Protein AF-T1PG67-F1 (afdb_monomer_lite)

Radius of gyration: 19.87 Å; chains: 1; bounding box: 46×38×51 Å

Secondary structure (DSSP, 8-state):
--HHHHHHHHHHHTTSGGGGGGHHHHHHHHHHHHHHHH-S-HHHHHHHHHHGGGGS-HHHHHHHHHHHHHHHHHHHHHHHHHHHHHHHTS--TTHHHHHHHHHHHHHHTT---HHHHHHHHHTGGGGS-HHHHHHIIIIIHHHHHHHHHHHHHHHHHHHHT---SSHHHHHHHHHHHHHHTSTTS-HHHHHHHHHHHHS-S-HHHHHHHHHHHHHH-

pLDDT: mean 85.06, std 7.8, range [52.72, 97.38]

Organism: Musca domestica (NCBI:txid7370)

Structure (mmCIF, N/CA/C/O backbone):
data_AF-T1PG67-F1
#
_entry.id   AF-T1PG67-F1
#
loop_
_atom_site.group_PDB
_atom_site.id
_atom_site.type_symbol
_atom_site.label_atom_id
_atom_site.label_alt_id
_atom_site.label_comp_id
_atom_site.label_asym_id
_atom_site.label_entity_id
_atom_site.label_seq_id
_atom_site.pdbx_PDB_ins_code
_atom_site.Cartn_x
_atom_site.Cartn_y
_atom_site.Cartn_z
_atom_site.occupancy
_atom_site.B_iso_or_equiv
_atom_site.auth_seq_id
_atom_site.auth_comp_id
_atom_site.auth_asym_id
_atom_site.auth_atom_id
_atom_site.pdbx_PDB_model_num
ATOM 1 N N . MET A 1 1 ? -4.629 5.597 5.089 1.00 52.72 1 MET A N 1
ATOM 2 C CA . MET A 1 1 ? -5.462 4.388 5.275 1.00 52.72 1 MET A CA 1
ATOM 3 C C . MET A 1 1 ? -6.945 4.749 5.461 1.00 52.72 1 MET A C 1
ATOM 5 O O . MET A 1 1 ? -7.248 5.623 6.266 1.00 52.72 1 MET A O 1
ATOM 9 N N . ASN A 1 2 ? -7.872 4.123 4.719 1.00 67.00 2 ASN A N 1
ATOM 10 C CA . ASN A 1 2 ? -9.328 4.339 4.861 1.00 67.00 2 ASN A CA 1
ATOM 11 C C . ASN A 1 2 ? -9.921 3.512 5.995 1.00 67.00 2 ASN A C 1
ATOM 13 O O . ASN A 1 2 ? -9.526 2.373 6.190 1.00 67.00 2 ASN A O 1
ATOM 17 N N . ILE A 1 3 ? -10.946 4.050 6.658 1.00 72.94 3 ILE A N 1
ATOM 18 C CA . ILE A 1 3 ? -11.716 3.390 7.723 1.00 72.94 3 ILE A CA 1
ATOM 19 C C . ILE A 1 3 ? -12.174 1.969 7.333 1.00 72.94 3 ILE A C 1
ATOM 21 O O . ILE A 1 3 ? -12.086 1.055 8.146 1.00 72.94 3 ILE A O 1
ATOM 25 N N . ARG A 1 4 ? -12.646 1.755 6.100 1.00 73.31 4 ARG A N 1
ATOM 26 C CA . ARG A 1 4 ? -13.059 0.438 5.583 1.00 73.31 4 ARG A CA 1
ATOM 27 C C . ARG A 1 4 ? -11.886 -0.519 5.416 1.00 73.31 4 ARG A C 1
ATOM 29 O O . ARG A 1 4 ? -12.030 -1.694 5.736 1.00 73.31 4 ARG A O 1
ATOM 36 N N . GLU A 1 5 ? -10.746 -0.017 4.955 1.00 73.31 5 GLU A N 1
ATOM 37 C CA . GLU A 1 5 ? -9.538 -0.829 4.835 1.00 73.31 5 GLU A CA 1
ATOM 38 C C . GLU A 1 5 ? -8.993 -1.193 6.217 1.00 73.31 5 GLU A C 1
ATOM 40 O O . GLU A 1 5 ? -8.717 -2.360 6.474 1.00 73.31 5 GLU A O 1
ATOM 45 N N . SER A 1 6 ? -8.987 -0.248 7.163 1.00 79.44 6 SER A N 1
ATOM 46 C CA . SER A 1 6 ? -8.666 -0.524 8.565 1.00 79.44 6 SER A CA 1
ATOM 47 C C . SER A 1 6 ? -9.543 -1.639 9.137 1.00 79.44 6 SER A C 1
ATOM 49 O O . SER A 1 6 ? -9.028 -2.567 9.750 1.00 79.44 6 SER A O 1
ATOM 51 N N . LEU A 1 7 ? -10.860 -1.597 8.897 1.00 85.75 7 LEU A N 1
ATOM 52 C CA . LEU A 1 7 ? -11.788 -2.645 9.343 1.00 85.75 7 LEU A CA 1
ATOM 53 C C . LEU A 1 7 ? -11.455 -4.011 8.729 1.00 85.75 7 LEU A C 1
ATOM 55 O O . LEU A 1 7 ? -11.383 -5.004 9.452 1.00 85.75 7 LEU A O 1
ATOM 59 N N . ARG A 1 8 ? -11.191 -4.057 7.418 1.00 87.62 8 ARG A N 1
ATOM 60 C CA . ARG A 1 8 ? -10.779 -5.287 6.726 1.00 87.62 8 ARG A CA 1
ATOM 61 C C . ARG A 1 8 ? -9.479 -5.845 7.309 1.00 87.62 8 ARG A C 1
ATOM 63 O O . ARG A 1 8 ? -9.366 -7.053 7.518 1.00 87.62 8 ARG A O 1
ATOM 70 N N . LEU A 1 9 ? -8.508 -4.979 7.587 1.00 87.12 9 LEU A N 1
ATOM 71 C CA . LEU A 1 9 ? -7.230 -5.354 8.183 1.00 87.12 9 LEU A CA 1
ATOM 72 C C . LEU A 1 9 ? -7.402 -5.875 9.610 1.00 87.12 9 LEU A C 1
ATOM 74 O O . LEU A 1 9 ? -6.808 -6.895 9.950 1.00 87.12 9 LEU A O 1
ATOM 78 N N . TYR A 1 10 ? -8.261 -5.267 10.428 1.00 92.25 10 TYR A N 1
ATOM 79 C CA . TYR A 1 10 ? -8.541 -5.757 11.781 1.00 92.25 10 TYR A CA 1
ATOM 80 C C . TYR A 1 10 ? -9.120 -7.178 11.774 1.00 92.25 10 TYR A C 1
ATOM 82 O O . TYR A 1 10 ? -8.697 -8.006 12.583 1.00 92.25 10 TYR A O 1
ATOM 90 N N . ASP A 1 11 ? -9.992 -7.504 10.816 1.00 88.19 11 ASP A N 1
ATOM 91 C CA . ASP A 1 11 ? -10.503 -8.869 10.628 1.00 88.19 11 ASP A CA 1
ATOM 92 C C . ASP A 1 11 ? -9.410 -9.868 10.218 1.00 88.19 11 ASP A C 1
ATOM 94 O O . ASP A 1 11 ? -9.472 -11.052 10.569 1.00 88.19 11 ASP A O 1
ATOM 98 N N . VAL A 1 12 ? -8.407 -9.423 9.456 1.00 89.44 12 VAL A N 1
ATOM 99 C CA . VAL A 1 12 ? -7.224 -10.235 9.136 1.00 89.44 12 VAL A CA 1
ATOM 100 C C . VAL A 1 12 ? -6.374 -10.430 10.388 1.00 89.44 12 VAL A C 1
ATOM 102 O O . VAL A 1 12 ? -6.024 -11.563 10.719 1.00 89.44 12 VAL A O 1
ATOM 105 N N . PHE A 1 13 ? -6.096 -9.357 11.128 1.00 93.31 13 PHE A N 1
ATOM 106 C CA . PHE A 1 13 ? -5.263 -9.402 12.326 1.00 93.31 13 PHE A CA 1
ATOM 107 C C . PHE A 1 13 ? -5.870 -10.278 13.415 1.00 93.31 13 PHE A C 1
ATOM 109 O O . PHE A 1 13 ? -5.136 -11.016 14.064 1.00 93.31 13 PHE A O 1
ATOM 116 N N . ALA A 1 14 ? -7.196 -10.283 13.559 1.00 91.88 14 ALA A N 1
ATOM 117 C CA . ALA A 1 14 ? -7.911 -11.146 14.497 1.00 91.88 14 ALA A CA 1
ATOM 118 C C . ALA A 1 14 ? -7.688 -12.652 14.250 1.00 91.88 14 ALA A C 1
ATOM 120 O O . ALA A 1 14 ? -7.912 -13.461 15.148 1.00 91.88 14 ALA A O 1
ATOM 121 N N . LYS A 1 15 ? -7.239 -13.045 13.050 1.00 90.62 15 LYS A N 1
ATOM 122 C CA . LYS A 1 15 ? -6.929 -14.441 12.696 1.00 90.62 15 LYS A CA 1
ATOM 123 C C . LYS A 1 15 ? -5.478 -14.822 12.990 1.00 90.62 15 LYS A C 1
ATOM 125 O O . LYS A 1 15 ? -5.125 -15.994 12.864 1.00 90.62 15 LYS A O 1
ATOM 130 N N . HIS A 1 16 ? -4.626 -13.862 13.347 1.00 89.06 16 HIS A N 1
ATOM 131 C CA . HIS A 1 16 ? -3.237 -14.139 13.686 1.00 89.06 16 HIS A CA 1
ATOM 132 C C . HIS A 1 16 ? -3.128 -14.788 15.070 1.00 89.06 16 HIS A C 1
ATOM 134 O O . HIS A 1 16 ? -3.855 -14.443 16.000 1.00 89.06 16 HIS A O 1
ATOM 140 N N . ALA A 1 17 ? -2.188 -15.723 15.224 1.00 87.62 17 ALA A N 1
ATOM 141 C CA . ALA A 1 17 ? -2.013 -16.470 16.472 1.00 87.62 17 ALA A CA 1
ATOM 142 C C . ALA A 1 17 ? -1.681 -15.568 17.677 1.00 87.62 17 ALA A C 1
ATOM 144 O O . ALA A 1 17 ? -2.056 -15.878 18.805 1.00 87.62 17 ALA A O 1
ATOM 145 N N . ASP A 1 18 ? -1.008 -14.441 17.440 1.00 90.25 18 ASP A N 1
ATOM 146 C CA . ASP A 1 18 ? -0.619 -13.468 18.461 1.00 90.25 18 ASP A CA 1
ATOM 147 C C . ASP A 1 18 ? -1.723 -12.456 18.811 1.00 90.25 18 ASP A C 1
ATOM 149 O O . ASP A 1 18 ? -1.516 -11.617 19.680 1.00 90.25 18 ASP A O 1
ATOM 153 N N . ALA A 1 19 ? -2.901 -12.537 18.182 1.00 92.62 19 ALA A N 1
ATOM 154 C CA . ALA A 1 19 ? -4.032 -11.655 18.474 1.00 92.62 19 ALA A CA 1
ATOM 155 C C . ALA A 1 19 ? -4.846 -12.083 19.705 1.00 92.62 19 ALA A C 1
ATOM 157 O O . ALA A 1 19 ? -5.633 -11.293 20.223 1.00 92.62 19 ALA A O 1
ATOM 158 N N . ALA A 1 20 ? -4.670 -13.318 20.191 1.00 94.25 20 ALA A N 1
ATOM 159 C CA . ALA A 1 20 ? -5.458 -13.863 21.297 1.00 94.25 20 ALA A CA 1
ATOM 160 C C . ALA A 1 20 ? -5.452 -12.991 22.577 1.00 94.25 20 ALA A C 1
ATOM 162 O O . ALA A 1 20 ? -6.529 -12.806 23.145 1.00 94.25 20 ALA A O 1
ATOM 163 N N . PRO A 1 21 ? -4.320 -12.400 23.019 1.00 94.81 21 PRO A N 1
ATOM 164 C CA . PRO A 1 21 ? -4.298 -11.500 24.179 1.00 94.81 21 PRO A CA 1
ATOM 165 C C . PRO A 1 21 ? -5.062 -10.187 23.966 1.00 94.81 21 PRO A C 1
ATOM 167 O O . PRO A 1 21 ? -5.432 -9.529 24.932 1.00 94.81 21 PRO A O 1
ATOM 170 N N . TYR A 1 22 ? -5.302 -9.811 22.710 1.00 96.50 22 TYR A N 1
ATOM 171 C CA . TYR A 1 22 ? -5.842 -8.514 22.307 1.00 96.50 22 TYR A CA 1
ATOM 172 C C . TYR A 1 22 ? -7.250 -8.609 21.704 1.00 96.50 22 TYR A C 1
ATOM 174 O O . TYR A 1 22 ? -7.745 -7.636 21.141 1.00 96.50 22 TYR A O 1
ATOM 182 N N . ALA A 1 23 ? -7.908 -9.769 21.793 1.00 94.06 23 ALA A N 1
ATOM 183 C CA . ALA A 1 23 ? -9.172 -10.033 21.106 1.00 94.06 23 ALA A CA 1
ATOM 184 C C . ALA A 1 23 ? -10.299 -9.055 21.498 1.00 94.06 23 ALA A C 1
ATOM 186 O O . ALA A 1 23 ? -11.033 -8.578 20.629 1.00 94.06 23 ALA A O 1
ATOM 187 N N . ASP A 1 24 ? -10.417 -8.723 22.786 1.00 95.44 24 ASP A N 1
ATOM 188 C CA . ASP A 1 24 ? -11.435 -7.784 23.274 1.00 95.44 24 ASP A CA 1
ATOM 189 C C . ASP A 1 24 ? -11.144 -6.341 22.836 1.00 95.44 24 ASP A C 1
ATOM 191 O O . ASP A 1 24 ? -12.055 -5.629 22.400 1.00 95.44 24 ASP A O 1
ATOM 195 N N . ASP A 1 25 ? -9.875 -5.928 22.877 1.00 97.38 25 ASP A N 1
ATOM 196 C CA . ASP A 1 25 ? -9.446 -4.609 22.406 1.00 97.38 25 ASP A CA 1
ATOM 197 C C . ASP A 1 25 ? -9.625 -4.475 20.884 1.00 97.38 25 ASP A C 1
ATOM 199 O O . ASP A 1 25 ? -10.155 -3.467 20.420 1.00 97.38 25 ASP A O 1
ATOM 203 N N . LEU A 1 26 ? -9.309 -5.513 20.099 1.00 96.12 26 LEU A N 1
ATOM 204 C CA . LEU A 1 26 ? -9.596 -5.575 18.659 1.00 96.12 26 LEU A CA 1
ATOM 205 C C . LEU A 1 26 ? -11.091 -5.436 18.375 1.00 96.12 26 LEU A C 1
ATOM 207 O O . LEU A 1 26 ? -11.493 -4.647 17.521 1.00 96.12 26 LEU A O 1
ATOM 211 N N . LYS A 1 27 ? -11.936 -6.164 19.109 1.00 95.50 27 LYS A N 1
ATOM 212 C CA . LYS A 1 27 ? -13.391 -6.074 18.950 1.00 95.50 27 LYS A CA 1
ATOM 213 C C . LYS A 1 27 ? -13.898 -4.665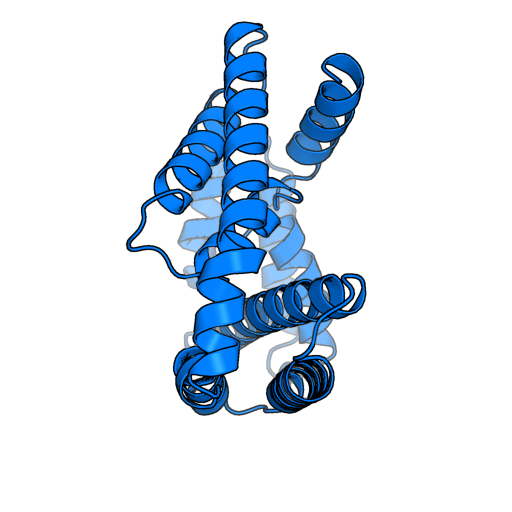 19.252 1.00 95.50 27 LYS A C 1
ATOM 215 O O . LYS A 1 27 ? -14.735 -4.141 18.517 1.00 95.50 27 LYS A O 1
ATOM 220 N N . LYS A 1 28 ? -13.382 -4.033 20.308 1.00 96.44 28 LYS A N 1
ATOM 221 C CA . LYS A 1 28 ? -13.709 -2.646 20.658 1.00 96.44 28 LYS A CA 1
ATOM 222 C C . LYS A 1 28 ? -13.205 -1.662 19.594 1.00 96.44 28 LYS A C 1
ATOM 224 O O . LYS A 1 28 ? -13.932 -0.737 19.240 1.00 96.44 28 LYS A O 1
ATOM 229 N N . LEU A 1 29 ? -12.009 -1.874 19.044 1.00 96.00 29 LEU A N 1
ATOM 230 C CA . LEU A 1 29 ? -11.448 -1.076 17.951 1.00 96.00 29 LEU A CA 1
ATOM 231 C C . LEU A 1 29 ? -12.321 -1.144 16.697 1.00 96.00 29 LEU A C 1
ATOM 233 O O . LEU A 1 29 ? -12.653 -0.099 16.136 1.00 96.00 29 LEU A O 1
ATOM 237 N N . VAL A 1 30 ? -12.763 -2.344 16.314 1.00 94.19 30 VAL A N 1
ATOM 238 C CA . VAL A 1 30 ? -13.705 -2.555 15.207 1.00 94.19 30 VAL A CA 1
ATOM 239 C C . VAL A 1 30 ? -15.007 -1.799 15.466 1.00 94.19 30 VAL A C 1
ATOM 241 O O . VAL A 1 30 ? -15.432 -1.021 14.620 1.00 94.19 30 VAL A O 1
ATOM 244 N N . GLN A 1 31 ? -15.601 -1.926 16.657 1.00 94.81 31 GLN A N 1
ATOM 245 C CA . GLN A 1 31 ? -16.856 -1.242 16.996 1.00 94.81 31 GLN A CA 1
ATOM 246 C C . GLN A 1 31 ? -16.756 0.287 16.920 1.00 94.81 31 GLN A C 1
ATOM 248 O O . GLN A 1 3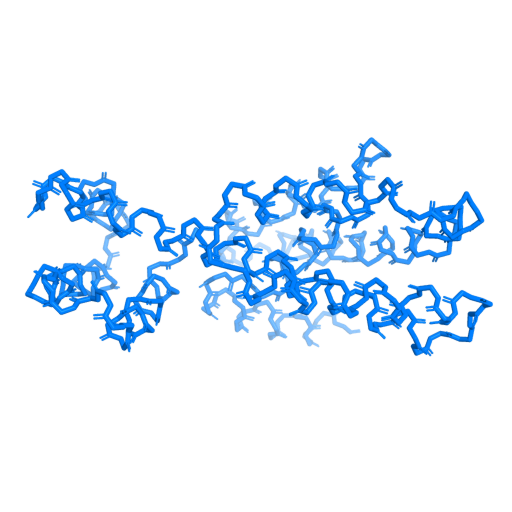1 ? -17.656 0.934 16.381 1.00 94.81 31 GLN A O 1
ATOM 253 N N . ILE A 1 32 ? -15.674 0.876 17.443 1.00 94.00 32 ILE A N 1
ATOM 254 C CA . ILE A 1 32 ? -15.455 2.330 17.377 1.00 94.00 32 ILE A CA 1
ATOM 255 C C . ILE A 1 32 ? -15.266 2.766 15.919 1.00 94.00 32 ILE A C 1
ATOM 257 O O . ILE A 1 32 ? -15.874 3.741 15.481 1.00 94.00 32 ILE A O 1
ATOM 261 N N . THR A 1 33 ? -14.471 2.016 15.154 1.00 89.56 33 THR A N 1
ATOM 262 C CA . THR A 1 33 ? -14.184 2.300 13.741 1.00 89.56 33 THR A CA 1
ATOM 263 C C . THR A 1 33 ? -15.439 2.177 12.864 1.00 89.56 33 THR A C 1
ATOM 265 O O . THR A 1 33 ? -15.701 3.039 12.025 1.00 89.56 33 THR A O 1
ATOM 268 N N . GLU A 1 34 ? -16.283 1.167 13.091 1.00 90.19 34 GLU A N 1
ATOM 269 C CA . GLU A 1 34 ? -17.594 1.036 12.441 1.00 90.19 34 GLU A CA 1
ATOM 270 C C . GLU A 1 34 ? -18.555 2.162 12.834 1.00 90.19 34 GLU A C 1
ATOM 272 O O . GLU A 1 34 ? -19.326 2.641 12.001 1.00 90.19 34 GLU A O 1
ATOM 277 N N . GLY A 1 35 ? -18.534 2.574 14.105 1.00 89.38 35 GLY A N 1
ATOM 278 C CA . GLY A 1 35 ? -19.299 3.719 14.590 1.00 89.38 35 GLY A CA 1
ATOM 279 C C . GLY A 1 35 ? -18.911 4.997 13.851 1.00 89.38 35 GLY A C 1
ATOM 280 O O . GLY A 1 35 ? -19.786 5.697 13.342 1.00 89.38 35 GLY A O 1
ATOM 281 N N . ALA A 1 36 ? -17.605 5.242 13.697 1.00 87.25 36 ALA A N 1
ATOM 282 C CA . ALA A 1 36 ? -17.088 6.350 12.902 1.00 87.25 36 ALA A CA 1
ATOM 283 C C . ALA A 1 36 ? -17.568 6.259 11.447 1.00 87.25 36 ALA A C 1
ATOM 285 O O . ALA A 1 36 ? -18.078 7.238 10.912 1.00 87.25 36 ALA A O 1
ATOM 286 N N . LEU A 1 37 ? -17.494 5.080 10.815 1.00 83.88 37 LEU A N 1
ATOM 287 C CA . LEU A 1 37 ? -17.936 4.886 9.427 1.00 83.88 37 LEU A CA 1
ATOM 288 C C . LEU A 1 37 ? -19.402 5.302 9.201 1.00 83.88 37 LEU A C 1
ATOM 290 O O . LEU A 1 37 ? -19.723 5.849 8.142 1.00 83.88 37 LEU A O 1
ATOM 294 N N . LYS A 1 38 ? -20.263 5.056 10.196 1.00 85.19 38 LYS A N 1
ATOM 295 C CA . LYS A 1 38 ? -21.705 5.351 10.177 1.00 85.19 38 LYS A CA 1
ATOM 296 C C . LYS A 1 38 ? -22.047 6.815 10.477 1.00 85.19 38 LYS A C 1
ATOM 298 O O . LYS A 1 38 ? -23.179 7.202 10.204 1.00 85.19 38 LYS A O 1
ATOM 303 N N . SER A 1 39 ? -21.126 7.620 11.017 1.00 85.44 39 SER A N 1
ATOM 304 C CA . SER A 1 39 ? -21.391 9.052 11.229 1.00 85.44 39 SER A CA 1
ATOM 305 C C . SER A 1 39 ? -21.512 9.781 9.886 1.00 85.44 39 SER A C 1
ATOM 307 O O . SER A 1 39 ? -20.746 9.541 8.952 1.00 85.44 39 SER A O 1
ATOM 309 N N . GLU A 1 40 ? -22.481 10.683 9.766 1.00 80.69 40 GLU A N 1
ATOM 310 C CA . GLU A 1 40 ? -22.646 11.533 8.581 1.00 80.69 40 GLU A CA 1
ATOM 311 C C . GLU A 1 40 ? -21.731 12.770 8.626 1.00 80.69 40 GLU A C 1
ATOM 313 O O . GLU A 1 40 ? -21.492 13.397 7.595 1.00 80.69 40 GLU A O 1
ATOM 318 N N . SER A 1 41 ? -21.162 13.092 9.795 1.00 85.94 41 SER A N 1
ATOM 319 C CA . SER A 1 41 ? -20.254 14.223 9.983 1.00 85.94 41 SER A CA 1
ATOM 320 C C . SER A 1 41 ? -18.802 13.828 9.704 1.00 85.94 41 SER A C 1
ATOM 322 O O . SER A 1 41 ? -18.245 12.926 10.334 1.00 85.94 41 SER A O 1
ATOM 324 N N . VAL A 1 42 ? -18.165 14.540 8.770 1.00 77.69 42 VAL A N 1
ATOM 325 C CA . VAL A 1 42 ? -16.731 14.382 8.469 1.00 77.69 42 VAL A CA 1
ATOM 326 C C . VAL A 1 42 ? -15.875 14.761 9.681 1.00 77.69 42 VAL A C 1
ATOM 328 O O . VAL A 1 42 ? -14.941 14.041 10.018 1.00 77.69 42 VAL A O 1
ATOM 331 N N . GLU A 1 43 ? -16.236 15.830 10.389 1.00 80.25 43 GLU A N 1
ATOM 332 C CA . GLU A 1 43 ? -15.503 16.300 11.570 1.00 80.25 43 GLU A CA 1
ATOM 333 C C . GLU A 1 43 ? -15.558 15.280 12.717 1.00 80.25 43 GLU A C 1
ATOM 335 O O . GLU A 1 43 ? -14.546 14.986 13.353 1.00 80.25 43 GLU A O 1
ATOM 340 N N . GLU A 1 44 ? -16.722 14.668 12.955 1.00 79.50 44 GLU A N 1
ATOM 341 C CA . GLU A 1 44 ? -16.853 13.620 13.975 1.00 79.50 44 GLU A CA 1
ATOM 342 C C . GLU A 1 44 ? -16.063 12.360 13.606 1.00 79.50 44 GLU A C 1
ATOM 344 O O . GLU A 1 44 ? -15.450 11.733 14.478 1.00 79.50 44 GLU A O 1
ATOM 349 N N . LYS A 1 45 ? -16.054 12.001 12.316 1.00 80.44 45 LYS A N 1
ATOM 350 C CA . LYS A 1 45 ? -15.251 10.899 11.771 1.00 80.44 45 LYS A CA 1
ATOM 351 C C . LYS A 1 45 ? -13.769 11.120 12.028 1.00 80.44 45 LYS A C 1
ATOM 353 O O . LYS A 1 45 ? -13.130 10.274 12.652 1.00 80.44 45 LYS A O 1
ATOM 358 N N . GLU A 1 46 ? -13.242 12.258 11.593 1.00 80.94 46 GLU A N 1
ATOM 359 C CA . GLU A 1 46 ? -11.834 12.616 11.767 1.00 80.94 46 GLU A CA 1
ATOM 360 C C . GLU A 1 46 ? -11.457 12.661 13.247 1.00 80.94 46 GLU A C 1
ATOM 362 O O . GLU A 1 46 ? -10.466 12.055 13.655 1.00 80.94 46 GLU A O 1
ATOM 367 N N . ASN A 1 47 ? -12.280 13.299 14.083 1.00 85.50 47 ASN A N 1
ATOM 368 C CA . ASN A 1 47 ? -12.029 13.370 15.517 1.00 85.50 47 ASN A CA 1
ATOM 369 C C . ASN A 1 47 ? -12.008 11.980 16.173 1.00 85.50 47 ASN A C 1
ATOM 371 O O . ASN A 1 47 ? -11.151 11.712 17.017 1.00 85.50 47 ASN A O 1
ATOM 375 N N . THR A 1 48 ? -12.913 11.080 15.779 1.00 87.31 48 THR A N 1
ATOM 376 C CA . THR A 1 48 ? -12.950 9.708 16.305 1.00 87.31 48 THR A CA 1
ATOM 377 C C . THR A 1 48 ? -11.698 8.931 15.911 1.00 87.31 48 THR A C 1
ATOM 379 O O . THR A 1 48 ? -11.058 8.338 16.778 1.00 87.31 48 THR A O 1
ATOM 382 N N . ILE A 1 49 ? -11.308 8.969 14.634 1.00 83.12 49 ILE A N 1
ATOM 383 C CA . ILE A 1 49 ? -10.122 8.260 14.134 1.00 83.12 49 ILE A CA 1
ATOM 384 C C . ILE A 1 49 ? -8.839 8.814 14.761 1.00 83.12 49 ILE A C 1
ATOM 386 O O . ILE A 1 49 ? -8.040 8.048 15.297 1.00 83.12 49 ILE A O 1
ATOM 390 N N . ASN A 1 50 ? -8.673 10.137 14.810 1.00 84.62 50 ASN A N 1
ATOM 391 C CA . ASN A 1 50 ? -7.468 10.770 15.353 1.00 84.62 50 ASN A CA 1
ATOM 392 C C . ASN A 1 50 ? -7.274 10.507 16.853 1.00 84.62 50 ASN A C 1
ATOM 394 O O . ASN A 1 50 ? -6.150 10.526 17.351 1.00 84.62 50 ASN A O 1
ATOM 398 N N . ASN A 1 51 ? -8.355 10.236 17.588 1.00 90.25 51 ASN A N 1
ATOM 399 C CA . ASN A 1 51 ? -8.314 9.992 19.029 1.00 90.25 51 ASN A CA 1
ATOM 400 C C . ASN A 1 51 ? -8.542 8.526 19.416 1.00 90.25 51 ASN A C 1
ATOM 402 O O . ASN A 1 51 ? -8.584 8.222 20.610 1.00 90.25 51 ASN A O 1
ATOM 406 N N . ILE A 1 52 ? -8.665 7.610 18.449 1.00 89.69 52 ILE A N 1
ATOM 407 C CA . ILE A 1 52 ? -9.053 6.219 18.712 1.00 89.69 52 ILE A CA 1
ATOM 408 C C . ILE A 1 52 ? -8.091 5.524 19.685 1.00 89.69 52 ILE A C 1
ATOM 410 O O . ILE A 1 52 ? -8.541 4.863 20.621 1.00 89.69 52 ILE A O 1
ATOM 414 N N . HIS A 1 53 ? -6.788 5.794 19.548 1.00 90.19 53 HIS A N 1
ATOM 415 C CA . HIS A 1 53 ? -5.703 5.268 20.382 1.00 90.19 53 HIS A CA 1
ATOM 416 C C . HIS A 1 53 ? -5.888 5.547 21.884 1.00 90.19 53 HIS A C 1
ATOM 418 O O . HIS A 1 53 ? -5.456 4.757 22.720 1.00 90.19 53 HIS A O 1
ATOM 424 N N . LYS A 1 54 ? -6.584 6.631 22.261 1.00 93.94 54 LYS A N 1
ATOM 425 C CA . LYS A 1 54 ? -6.825 6.995 23.671 1.00 93.94 54 LYS A CA 1
ATOM 426 C C . LYS A 1 54 ? -7.737 6.008 24.407 1.00 93.94 54 LYS A C 1
ATOM 428 O O . LYS A 1 54 ? -7.821 6.056 25.629 1.00 93.94 54 LYS A O 1
ATOM 433 N N . ASN A 1 55 ? -8.433 5.131 23.681 1.00 94.12 55 ASN A N 1
ATOM 434 C CA . ASN A 1 55 ? -9.368 4.153 24.243 1.00 94.12 55 ASN A CA 1
ATOM 435 C C . ASN A 1 55 ? -8.712 2.827 24.653 1.00 94.12 55 ASN A C 1
ATOM 437 O O . ASN A 1 55 ? -9.428 1.944 25.146 1.00 94.12 55 ASN A O 1
ATOM 441 N N . PHE A 1 56 ? -7.403 2.682 24.429 1.00 96.62 56 PHE A N 1
ATOM 442 C CA . PHE A 1 56 ? -6.676 1.423 24.549 1.00 96.62 56 PHE A CA 1
ATOM 443 C C . PHE A 1 56 ? -5.382 1.571 25.347 1.00 96.62 56 PHE A C 1
ATOM 445 O O . PHE A 1 56 ? -4.877 2.675 25.557 1.00 96.62 56 PHE A O 1
ATOM 452 N N . SER A 1 57 ? -4.848 0.434 25.791 1.00 96.69 57 SER A N 1
ATOM 453 C CA . SER A 1 57 ? -3.546 0.373 26.448 1.00 96.69 57 SER A CA 1
ATOM 454 C C . SER A 1 57 ? -2.411 0.725 25.478 1.00 96.69 57 SER A C 1
ATOM 456 O O . SER A 1 57 ? -2.527 0.564 24.262 1.00 96.69 57 SER A O 1
ATOM 458 N N . GLU A 1 58 ? -1.282 1.185 26.018 1.00 96.00 58 GLU A N 1
ATOM 459 C CA . GLU A 1 58 ? -0.070 1.432 25.227 1.00 96.00 58 GLU A CA 1
ATOM 460 C C . GLU A 1 58 ? 0.426 0.153 24.535 1.00 96.00 58 GLU A C 1
ATOM 462 O O . GLU A 1 58 ? 0.842 0.191 23.380 1.00 96.00 58 GLU A O 1
ATOM 467 N N . GLU A 1 59 ? 0.318 -0.989 25.217 1.00 96.31 59 GLU A N 1
ATOM 468 C CA . GLU A 1 59 ? 0.697 -2.291 24.675 1.00 96.31 59 GLU A CA 1
ATOM 469 C C . GLU A 1 59 ? -0.141 -2.662 23.447 1.00 96.31 59 GLU A C 1
ATOM 471 O O . GLU A 1 59 ? 0.420 -2.982 22.398 1.00 96.31 59 GLU A O 1
ATOM 476 N N . PHE A 1 60 ? -1.470 -2.547 23.543 1.00 97.00 60 PHE A N 1
ATOM 477 C CA . PHE A 1 60 ? -2.359 -2.796 22.412 1.00 97.00 60 PHE A CA 1
ATOM 478 C C . PHE A 1 60 ? -2.095 -1.824 21.262 1.00 97.00 60 PHE A C 1
ATOM 480 O O . PHE A 1 60 ? -1.969 -2.251 20.117 1.00 97.00 60 PHE A O 1
ATOM 487 N N . ASN A 1 61 ? -1.961 -0.527 21.562 1.00 95.25 61 ASN A N 1
ATOM 488 C CA . ASN A 1 61 ? -1.674 0.499 20.557 1.00 95.25 61 ASN A CA 1
ATOM 489 C C . ASN A 1 61 ? -0.366 0.213 19.807 1.00 95.25 61 ASN A C 1
ATOM 491 O O . ASN A 1 61 ? -0.300 0.366 18.589 1.00 95.25 61 ASN A O 1
ATOM 495 N N . LYS A 1 62 ? 0.666 -0.249 20.517 1.00 94.19 62 LYS A N 1
ATOM 496 C CA . LYS A 1 62 ? 1.925 -0.664 19.900 1.00 94.19 62 LYS A CA 1
ATOM 497 C C . LYS A 1 62 ? 1.745 -1.904 19.029 1.00 94.19 62 LYS A C 1
ATOM 499 O O . LYS A 1 62 ? 2.276 -1.949 17.923 1.00 94.19 62 LYS A O 1
ATOM 504 N N . TRP A 1 63 ? 1.013 -2.903 19.514 1.00 95.12 63 TRP A N 1
ATOM 505 C CA . TRP A 1 63 ? 0.764 -4.129 18.760 1.00 95.12 63 TRP A CA 1
ATOM 506 C C . TRP A 1 63 ? -0.017 -3.855 17.469 1.00 95.12 63 TRP A C 1
ATOM 508 O O . TRP A 1 63 ? 0.419 -4.271 16.396 1.00 95.12 63 TRP A O 1
ATOM 518 N N . ILE A 1 64 ? -1.124 -3.108 17.542 1.00 94.31 64 ILE A N 1
ATOM 519 C CA . ILE A 1 64 ? -1.937 -2.789 16.364 1.00 94.31 64 ILE A CA 1
ATOM 520 C C . ILE A 1 64 ? -1.189 -1.875 15.390 1.00 94.31 64 ILE A C 1
ATOM 522 O O . ILE A 1 64 ? -1.270 -2.099 14.186 1.00 94.31 64 ILE A O 1
ATOM 526 N N . GLY A 1 65 ? -0.411 -0.909 15.895 1.00 89.81 65 GLY A N 1
ATOM 527 C CA . GLY A 1 65 ? 0.445 -0.053 15.072 1.00 89.81 65 GLY A CA 1
ATOM 528 C C . GLY A 1 65 ? 1.431 -0.872 14.243 1.00 89.81 65 GLY A C 1
ATOM 529 O O . GLY A 1 65 ? 1.444 -0.756 13.024 1.00 89.81 65 GLY A O 1
ATOM 530 N N . LEU A 1 66 ? 2.146 -1.809 14.874 1.00 90.50 66 LEU A N 1
ATOM 531 C CA . LEU A 1 66 ? 3.066 -2.706 14.167 1.00 90.50 66 LEU A CA 1
ATOM 532 C C . LEU A 1 66 ? 2.367 -3.578 13.115 1.00 90.50 66 LEU A C 1
ATOM 534 O O . LEU A 1 66 ? 2.949 -3.856 12.071 1.00 90.50 66 LEU A O 1
ATOM 538 N N . LYS A 1 67 ? 1.136 -4.044 13.372 1.00 90.25 67 LYS A N 1
ATOM 539 C CA . LYS A 1 67 ? 0.368 -4.822 12.383 1.00 90.25 67 LYS A CA 1
ATOM 540 C C . LYS A 1 67 ? -0.028 -3.978 11.175 1.00 90.25 67 LYS A C 1
ATOM 542 O O . LYS A 1 67 ? 0.030 -4.483 10.056 1.00 90.25 67 LYS A O 1
ATOM 547 N N . LEU A 1 68 ? -0.422 -2.728 11.409 1.00 88.19 68 LEU A N 1
ATOM 548 C CA . LEU A 1 68 ? -0.769 -1.777 10.359 1.00 88.19 68 LEU A CA 1
ATOM 549 C C . LEU A 1 68 ? 0.454 -1.421 9.510 1.00 88.19 68 LEU A C 1
ATOM 551 O O . LEU A 1 68 ? 0.386 -1.567 8.297 1.00 88.19 68 LEU A O 1
ATOM 555 N N . GLU A 1 69 ? 1.588 -1.101 10.136 1.00 85.06 69 GLU A N 1
ATOM 556 C CA . GLU A 1 69 ? 2.855 -0.854 9.428 1.00 85.06 69 GLU A CA 1
ATOM 557 C C . GLU A 1 69 ? 3.271 -2.072 8.581 1.00 85.06 69 GLU A C 1
ATOM 559 O O . GLU A 1 69 ? 3.656 -1.942 7.422 1.00 85.06 69 GLU A O 1
ATOM 564 N N . HIS A 1 70 ? 3.120 -3.294 9.109 1.00 86.38 70 HIS A N 1
ATOM 565 C CA . HIS A 1 70 ? 3.385 -4.513 8.328 1.00 86.38 70 HIS A CA 1
ATOM 566 C C . HIS A 1 70 ? 2.470 -4.655 7.116 1.00 86.38 70 HIS A C 1
ATOM 568 O O . HIS A 1 70 ? 2.906 -5.141 6.074 1.00 86.38 70 HIS A O 1
ATOM 574 N N . ALA A 1 71 ? 1.195 -4.293 7.263 1.00 84.31 71 ALA A N 1
ATOM 575 C CA . ALA A 1 71 ? 0.227 -4.360 6.180 1.00 84.31 71 ALA A CA 1
ATOM 576 C C . ALA A 1 71 ? 0.566 -3.358 5.069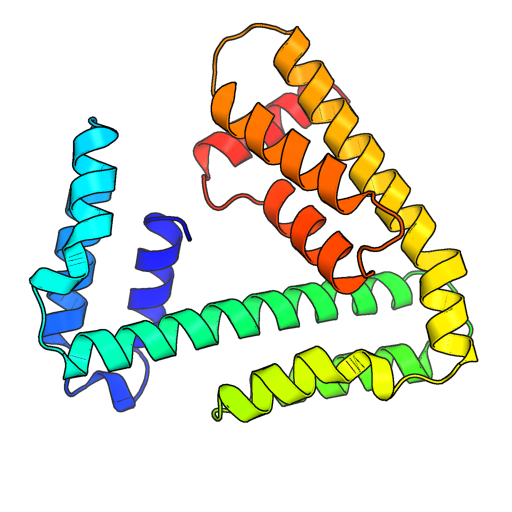 1.00 84.31 71 ALA A C 1
ATOM 578 O O . ALA A 1 71 ? 0.553 -3.757 3.908 1.00 84.31 71 ALA A O 1
ATOM 579 N N . GLU A 1 72 ? 0.949 -2.131 5.429 1.00 78.69 72 GLU A N 1
ATOM 580 C CA . GLU A 1 72 ? 1.380 -1.092 4.483 1.00 78.69 72 GLU A CA 1
ATOM 581 C C . GLU A 1 72 ? 2.612 -1.548 3.684 1.00 78.69 72 GLU A C 1
ATOM 583 O O . GLU A 1 72 ? 2.588 -1.572 2.456 1.00 78.69 72 GLU A O 1
ATOM 588 N N . VAL A 1 73 ? 3.651 -2.058 4.355 1.00 79.94 73 VAL A N 1
ATOM 589 C CA . VAL A 1 73 ? 4.851 -2.566 3.660 1.00 79.94 73 VAL A CA 1
ATOM 590 C C . VAL A 1 73 ? 4.526 -3.765 2.756 1.00 79.94 73 VAL A C 1
ATOM 592 O O . VAL A 1 73 ? 5.103 -3.919 1.679 1.00 79.94 73 VAL A O 1
ATOM 595 N N . ASN A 1 74 ? 3.603 -4.643 3.162 1.00 84.25 74 ASN A N 1
ATOM 596 C CA . ASN A 1 74 ? 3.173 -5.752 2.306 1.00 84.25 74 ASN A CA 1
ATOM 597 C C . ASN A 1 74 ? 2.414 -5.263 1.065 1.00 84.25 74 ASN A C 1
ATOM 599 O O . ASN A 1 74 ? 2.573 -5.853 -0.004 1.00 84.25 74 ASN A O 1
ATOM 603 N N . GLU A 1 75 ? 1.600 -4.216 1.194 1.00 77.00 75 GLU A N 1
ATOM 604 C CA . GLU A 1 75 ? 0.898 -3.587 0.074 1.00 77.00 75 GLU A CA 1
ATOM 605 C C . GLU A 1 75 ? 1.893 -3.004 -0.936 1.00 77.00 75 GLU A C 1
ATOM 607 O O . GLU A 1 75 ? 1.808 -3.323 -2.125 1.00 77.00 75 GLU A O 1
ATOM 612 N N . ASP A 1 76 ? 2.915 -2.287 -0.464 1.00 74.88 76 ASP A N 1
ATOM 613 C CA . ASP A 1 76 ? 3.996 -1.770 -1.311 1.00 74.88 76 ASP A CA 1
ATOM 614 C C . ASP A 1 76 ? 4.728 -2.896 -2.064 1.00 74.88 76 ASP A C 1
ATOM 616 O O . ASP A 1 76 ? 4.973 -2.813 -3.274 1.00 74.88 76 ASP A O 1
ATOM 620 N N . ILE A 1 77 ? 5.035 -3.999 -1.372 1.00 80.44 77 ILE A N 1
ATOM 621 C CA . ILE A 1 77 ? 5.663 -5.180 -1.980 1.00 80.44 77 ILE A CA 1
ATOM 622 C C . ILE A 1 77 ? 4.747 -5.808 -3.042 1.00 80.44 77 ILE A C 1
ATOM 624 O O . ILE A 1 77 ? 5.222 -6.189 -4.116 1.00 80.44 77 ILE A O 1
ATOM 628 N N . HIS A 1 78 ? 3.439 -5.907 -2.790 1.00 81.44 78 HIS A N 1
ATOM 629 C CA . HIS A 1 78 ? 2.470 -6.397 -3.775 1.00 81.44 78 HIS A CA 1
ATOM 630 C C . HIS A 1 78 ? 2.365 -5.480 -5.001 1.00 81.44 78 HIS A C 1
ATOM 632 O O . HIS A 1 78 ? 2.296 -5.978 -6.133 1.00 81.44 78 HIS A O 1
ATOM 638 N N . GLY A 1 79 ? 2.416 -4.161 -4.801 1.00 74.44 79 GLY A N 1
ATOM 639 C CA . GLY A 1 79 ? 2.501 -3.176 -5.877 1.00 74.44 79 GLY A CA 1
ATOM 640 C C . GLY A 1 79 ? 3.740 -3.396 -6.746 1.00 74.44 79 GLY A C 1
ATOM 641 O O . GLY A 1 79 ? 3.637 -3.503 -7.971 1.00 74.44 79 GLY A O 1
ATOM 642 N N . ALA A 1 80 ? 4.904 -3.590 -6.120 1.00 79.62 80 ALA A N 1
ATOM 643 C CA . ALA A 1 80 ? 6.144 -3.900 -6.827 1.00 79.62 80 ALA A CA 1
ATOM 644 C C . ALA A 1 80 ? 6.057 -5.223 -7.612 1.00 79.62 80 ALA A C 1
ATOM 646 O O . ALA A 1 80 ? 6.439 -5.269 -8.782 1.00 79.62 80 ALA A O 1
ATOM 647 N N . ILE A 1 81 ? 5.513 -6.293 -7.017 1.00 84.50 81 ILE A N 1
ATOM 648 C CA . ILE A 1 81 ? 5.301 -7.578 -7.712 1.00 84.50 81 ILE A CA 1
ATOM 649 C C . ILE A 1 81 ? 4.424 -7.382 -8.949 1.00 84.50 81 ILE A C 1
ATOM 651 O O . ILE A 1 81 ? 4.744 -7.913 -10.016 1.00 84.50 81 ILE A O 1
ATOM 655 N N . THR A 1 82 ? 3.340 -6.616 -8.824 1.00 81.94 82 THR A N 1
ATOM 656 C CA . THR A 1 82 ? 2.419 -6.326 -9.930 1.00 81.94 82 THR A CA 1
ATOM 657 C C . THR A 1 82 ? 3.138 -5.599 -11.062 1.00 81.94 82 THR A C 1
ATOM 659 O O . THR A 1 82 ? 3.040 -6.009 -12.221 1.00 81.94 82 THR A O 1
ATOM 662 N N . PHE A 1 83 ? 3.939 -4.584 -10.729 1.00 80.88 83 PHE A N 1
ATOM 663 C CA . PHE A 1 83 ? 4.760 -3.866 -11.696 1.00 80.88 83 PHE A CA 1
ATOM 664 C C . PHE A 1 83 ? 5.737 -4.794 -12.427 1.00 80.88 83 PHE A C 1
ATOM 666 O O . PHE A 1 83 ? 5.685 -4.891 -13.653 1.00 80.88 83 PHE A O 1
ATOM 673 N N . TYR A 1 84 ? 6.586 -5.530 -11.705 1.00 85.56 84 TYR A N 1
ATOM 674 C CA . TYR A 1 84 ? 7.568 -6.420 -12.332 1.00 85.56 84 TYR A CA 1
ATOM 675 C C . TYR A 1 84 ? 6.896 -7.532 -13.147 1.00 85.56 84 TYR A C 1
ATOM 677 O O . TYR A 1 84 ? 7.366 -7.873 -14.232 1.00 85.56 84 TYR A O 1
ATOM 685 N N . SER A 1 85 ? 5.752 -8.046 -12.691 1.00 86.19 85 SER A N 1
ATOM 686 C CA . SER A 1 85 ? 4.963 -9.025 -13.448 1.00 86.19 85 SER A CA 1
ATOM 687 C C . SER A 1 85 ? 4.421 -8.436 -14.751 1.00 86.19 85 SER A C 1
ATOM 689 O O . SER A 1 85 ? 4.413 -9.119 -15.772 1.00 86.19 85 SER A O 1
ATOM 691 N N . SER A 1 86 ? 4.023 -7.160 -14.759 1.00 81.62 86 SER A N 1
ATOM 692 C CA . SER A 1 86 ? 3.573 -6.480 -15.979 1.00 81.62 86 SER A CA 1
ATOM 693 C C . SER A 1 86 ? 4.681 -6.370 -17.035 1.00 81.62 86 SER A C 1
ATOM 695 O O . SER A 1 86 ? 4.402 -6.495 -18.228 1.00 81.62 86 SER A O 1
ATOM 697 N N . LEU A 1 87 ? 5.945 -6.235 -16.611 1.00 83.56 87 LEU A N 1
ATOM 698 C CA . LEU A 1 87 ? 7.097 -6.188 -17.515 1.00 83.56 87 LEU A CA 1
ATOM 699 C C . LEU A 1 87 ? 7.359 -7.530 -18.205 1.00 83.56 87 LEU A C 1
ATOM 701 O O . LEU A 1 87 ? 7.873 -7.534 -19.318 1.00 83.56 87 LEU A O 1
ATOM 705 N N . LEU A 1 88 ? 6.972 -8.660 -17.598 1.00 84.69 88 LEU A N 1
ATOM 706 C CA . LEU A 1 88 ? 7.067 -9.979 -18.244 1.00 84.69 88 LEU A CA 1
ATOM 707 C C . LEU A 1 88 ? 6.129 -10.115 -19.450 1.00 84.69 88 LEU A C 1
ATOM 709 O O . LEU A 1 88 ? 6.380 -10.938 -20.328 1.00 84.69 88 LEU A O 1
ATOM 713 N N . ASN A 1 89 ? 5.065 -9.310 -19.512 1.00 76.25 89 ASN A N 1
ATOM 714 C CA . ASN A 1 89 ? 4.149 -9.291 -20.654 1.00 76.25 89 ASN A CA 1
ATOM 715 C C . ASN A 1 89 ? 4.707 -8.486 -21.840 1.00 76.25 89 ASN A C 1
ATOM 717 O O . ASN A 1 89 ? 4.138 -8.517 -22.932 1.00 76.25 89 ASN A O 1
ATOM 721 N N . GLN A 1 90 ? 5.815 -7.771 -21.642 1.00 73.19 90 GLN A N 1
ATOM 722 C CA . GLN A 1 90 ? 6.550 -7.068 -22.686 1.00 73.19 90 GLN A CA 1
ATOM 723 C C . GLN A 1 90 ? 7.722 -7.964 -23.108 1.00 73.19 90 GLN A C 1
ATOM 725 O O . GLN A 1 90 ? 8.445 -8.470 -22.256 1.00 73.19 90 GLN A O 1
ATOM 730 N N . GLN A 1 91 ? 7.932 -8.196 -24.410 1.00 74.38 91 GLN A N 1
ATOM 731 C CA . GLN A 1 91 ? 9.140 -8.899 -24.864 1.00 74.38 91 GLN A CA 1
ATOM 732 C C . GLN A 1 91 ? 10.376 -8.136 -24.363 1.00 74.38 91 GLN A C 1
ATOM 734 O O . GLN A 1 91 ? 10.662 -7.041 -24.841 1.00 74.38 91 GLN A O 1
ATOM 739 N N . THR A 1 92 ? 11.091 -8.707 -23.392 1.00 79.75 92 THR A N 1
ATOM 740 C CA . THR A 1 92 ? 12.194 -8.044 -22.690 1.00 79.75 92 THR A CA 1
ATOM 741 C C . THR A 1 92 ? 13.418 -8.954 -22.590 1.00 79.75 92 THR A C 1
ATOM 743 O O . THR A 1 92 ? 13.275 -10.141 -22.284 1.00 79.75 92 THR A O 1
ATOM 746 N N . PRO A 1 93 ? 14.641 -8.432 -22.802 1.00 84.50 93 PRO A N 1
ATOM 747 C CA . PRO A 1 93 ? 15.864 -9.206 -22.599 1.00 84.50 93 PRO A CA 1
ATOM 748 C C . PRO A 1 93 ? 16.157 -9.493 -21.113 1.00 84.50 93 PRO A C 1
ATOM 750 O O . PRO A 1 93 ? 17.044 -10.291 -20.818 1.00 84.50 93 PRO A O 1
ATOM 753 N N . HIS A 1 94 ? 15.414 -8.888 -20.177 1.00 91.06 94 HIS A N 1
ATOM 754 C CA . HIS A 1 94 ? 15.644 -8.993 -18.729 1.00 91.06 94 HIS A CA 1
ATOM 755 C C . HIS A 1 94 ? 14.717 -9.986 -18.009 1.00 91.06 94 HIS A C 1
ATOM 757 O O . HIS A 1 94 ? 14.607 -9.949 -16.785 1.00 91.06 94 HIS A O 1
A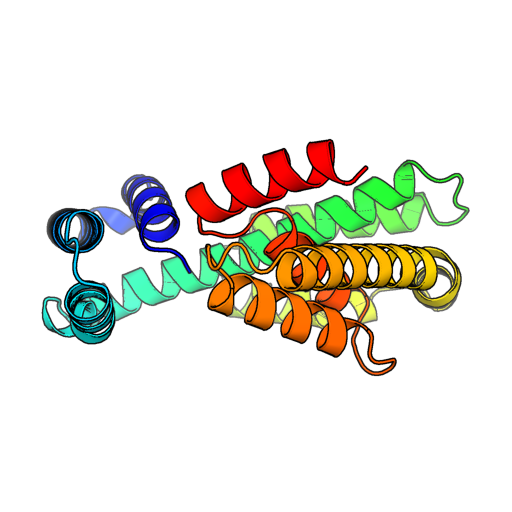TOM 763 N N . GLU A 1 95 ? 14.059 -10.900 -18.730 1.00 91.94 95 GLU A N 1
ATOM 764 C CA . GLU A 1 95 ? 13.059 -11.826 -18.167 1.00 91.94 95 GLU A CA 1
ATOM 765 C C . GLU A 1 95 ? 13.559 -12.588 -16.923 1.00 91.94 95 GLU A C 1
ATOM 767 O O . GLU A 1 95 ? 12.854 -12.691 -15.917 1.00 91.94 95 GLU A O 1
ATOM 772 N N . ALA A 1 96 ? 14.793 -13.102 -16.964 1.00 92.56 96 ALA A N 1
ATOM 773 C CA . ALA A 1 96 ? 15.382 -13.846 -15.850 1.00 92.56 96 ALA A CA 1
ATOM 774 C C . ALA A 1 96 ? 15.580 -12.977 -14.598 1.00 92.56 96 ALA A C 1
ATOM 776 O O . ALA A 1 96 ? 15.368 -13.441 -13.476 1.00 92.56 96 ALA A O 1
ATOM 777 N N . GLU A 1 97 ? 15.967 -11.718 -14.786 1.00 93.00 97 GLU A N 1
ATOM 778 C CA . GLU A 1 97 ? 16.202 -10.782 -13.692 1.00 93.00 97 GLU A CA 1
ATOM 779 C C . GLU A 1 97 ? 14.883 -10.299 -13.086 1.00 93.00 97 GLU A C 1
ATOM 781 O O . GLU A 1 97 ? 14.740 -10.298 -11.867 1.00 93.00 97 GLU A O 1
ATOM 786 N N . ILE A 1 98 ? 13.869 -10.047 -13.918 1.00 92.00 98 ILE A N 1
ATOM 787 C CA . ILE A 1 98 ? 12.505 -9.730 -13.476 1.00 92.00 98 ILE A CA 1
ATOM 788 C C . ILE A 1 98 ? 11.926 -10.871 -12.625 1.00 92.00 98 ILE A C 1
ATOM 790 O O . ILE A 1 98 ? 11.438 -10.630 -11.521 1.00 92.00 98 ILE A O 1
ATOM 794 N N . LYS A 1 99 ? 12.031 -12.128 -13.083 1.00 94.62 99 LYS A N 1
ATOM 795 C CA . LYS A 1 99 ? 11.572 -13.298 -12.309 1.00 94.62 99 LYS A CA 1
ATOM 796 C C . LYS A 1 99 ? 12.307 -13.437 -10.978 1.00 94.62 99 LYS A C 1
ATOM 798 O O . LYS A 1 99 ? 11.687 -13.775 -9.972 1.00 94.62 99 LYS A O 1
ATOM 803 N N . LYS A 1 100 ? 13.615 -13.164 -10.957 1.00 95.19 100 LYS A N 1
ATOM 804 C CA . LYS A 1 100 ? 14.406 -13.157 -9.720 1.00 95.19 100 LYS A CA 1
ATOM 805 C C . LYS A 1 100 ? 13.919 -12.068 -8.763 1.00 95.19 100 LYS A C 1
ATOM 807 O O . LYS A 1 100 ? 13.763 -12.347 -7.579 1.00 95.19 100 LYS A O 1
ATOM 812 N N . THR A 1 101 ? 13.653 -10.861 -9.255 1.00 93.38 101 THR A N 1
ATOM 813 C CA . THR A 1 101 ? 13.129 -9.750 -8.447 1.00 93.38 101 THR A CA 1
ATOM 814 C C . THR A 1 101 ? 11.762 -10.082 -7.852 1.00 93.38 101 THR A C 1
ATOM 816 O O . THR A 1 101 ? 11.574 -9.908 -6.650 1.00 93.38 101 THR A O 1
ATOM 819 N N . ILE A 1 102 ? 10.847 -10.653 -8.642 1.00 93.81 102 ILE A N 1
ATOM 820 C CA . ILE A 1 102 ? 9.536 -11.115 -8.155 1.00 93.81 102 ILE A CA 1
ATOM 821 C C . ILE A 1 102 ? 9.707 -12.170 -7.057 1.00 93.81 102 ILE A C 1
ATOM 823 O O . ILE A 1 102 ? 9.150 -12.016 -5.976 1.00 93.81 102 ILE A O 1
ATOM 827 N N . ALA A 1 103 ? 10.536 -13.192 -7.280 1.00 95.62 103 ALA A N 1
ATOM 828 C CA . ALA A 1 103 ? 10.793 -14.224 -6.275 1.00 95.62 103 ALA A CA 1
ATOM 829 C C . ALA A 1 103 ? 11.404 -13.653 -4.979 1.00 95.62 103 ALA A C 1
ATOM 831 O O . ALA A 1 103 ? 11.094 -14.118 -3.881 1.00 95.62 103 ALA A O 1
ATOM 832 N N . THR A 1 104 ? 12.266 -12.637 -5.082 1.00 94.81 104 THR A N 1
ATOM 833 C CA . THR A 1 104 ? 12.798 -11.919 -3.916 1.00 94.81 104 THR A CA 1
ATOM 834 C C . THR A 1 104 ? 11.675 -11.224 -3.143 1.00 94.81 104 THR A C 1
ATOM 836 O O . THR A 1 104 ? 11.574 -11.416 -1.933 1.00 94.81 104 THR A O 1
ATOM 839 N N . LEU A 1 105 ? 10.799 -10.487 -3.829 1.00 93.12 105 LEU A N 1
ATOM 840 C CA . LEU A 1 105 ? 9.650 -9.798 -3.229 1.00 93.12 105 LEU A CA 1
ATOM 841 C C . LEU A 1 105 ? 8.658 -10.777 -2.575 1.00 93.12 105 LEU A C 1
ATOM 843 O O . LEU A 1 105 ? 8.243 -10.582 -1.435 1.00 93.12 105 LEU A O 1
ATOM 847 N N . GLU A 1 106 ? 8.339 -11.890 -3.238 1.00 94.94 106 GLU A N 1
ATOM 848 C CA . GLU A 1 106 ? 7.485 -12.950 -2.681 1.00 94.94 106 GLU A CA 1
ATOM 849 C C . GLU A 1 106 ? 8.081 -13.590 -1.420 1.00 94.94 106 GLU A C 1
ATOM 851 O O . GLU A 1 106 ? 7.353 -14.035 -0.529 1.00 94.94 106 GLU A O 1
ATOM 856 N N . ASN A 1 107 ? 9.411 -13.660 -1.328 1.00 94.75 107 ASN A N 1
ATOM 857 C CA . ASN A 1 107 ? 10.080 -14.117 -0.117 1.00 94.75 107 ASN A CA 1
ATOM 858 C C . ASN A 1 107 ? 10.056 -13.056 0.987 1.00 94.75 107 ASN A C 1
ATOM 860 O O . ASN A 1 107 ? 9.879 -13.428 2.146 1.00 94.75 107 ASN A O 1
ATOM 864 N N . MET A 1 108 ? 10.154 -11.764 0.653 1.00 93.69 108 MET A N 1
ATOM 865 C CA . MET A 1 108 ? 9.996 -10.677 1.627 1.00 93.69 108 MET A CA 1
ATOM 866 C C . MET A 1 108 ? 8.609 -10.696 2.277 1.00 93.69 108 MET A C 1
ATOM 868 O O . MET A 1 108 ? 8.518 -10.523 3.487 1.00 93.69 108 MET A O 1
ATOM 872 N N . LEU A 1 109 ? 7.534 -10.998 1.534 1.00 90.62 109 LEU A N 1
ATOM 873 C CA . LEU A 1 109 ? 6.176 -11.108 2.100 1.00 90.62 109 LEU A CA 1
ATOM 874 C C . LEU A 1 109 ? 6.066 -12.134 3.239 1.00 90.62 109 LEU A C 1
ATOM 876 O O . LEU A 1 109 ? 5.223 -11.991 4.123 1.00 90.62 109 LEU A O 1
ATOM 880 N N . LYS A 1 110 ? 6.928 -13.156 3.243 1.00 90.44 110 LYS A N 1
ATOM 881 C CA . LYS A 1 110 ? 6.964 -14.204 4.274 1.00 90.44 110 LYS A CA 1
ATOM 882 C C . LYS A 1 110 ? 7.775 -13.798 5.507 1.00 90.44 110 LYS A C 1
ATOM 884 O O . LYS A 1 110 ? 7.707 -14.496 6.516 1.00 90.44 110 LYS A O 1
ATOM 889 N N . ASP A 1 111 ? 8.554 -12.718 5.431 1.00 88.31 111 ASP A N 1
ATOM 890 C CA . ASP A 1 111 ? 9.353 -12.233 6.552 1.00 88.31 111 ASP A CA 1
ATOM 891 C C . ASP A 1 111 ? 8.444 -11.593 7.607 1.00 88.31 111 ASP A C 1
ATOM 893 O O . ASP A 1 111 ? 7.561 -10.789 7.296 1.00 88.31 111 ASP A O 1
ATOM 897 N N . THR A 1 112 ? 8.640 -11.964 8.867 1.00 85.12 112 THR A N 1
ATOM 898 C CA . THR A 1 112 ? 7.890 -11.417 10.001 1.00 85.12 112 THR A CA 1
ATOM 899 C C . THR A 1 112 ? 8.608 -10.239 10.657 1.00 85.12 112 THR A C 1
ATOM 901 O O . THR A 1 112 ? 7.966 -9.478 11.379 1.00 85.12 112 THR A O 1
ATOM 904 N N . ASP A 1 113 ? 9.907 -10.053 10.408 1.00 89.19 113 ASP A N 1
ATOM 905 C CA . ASP A 1 113 ? 10.670 -8.909 10.912 1.00 89.19 113 ASP A CA 1
ATOM 906 C C . ASP A 1 113 ? 10.412 -7.673 10.037 1.00 89.19 113 ASP A C 1
ATOM 908 O O . ASP A 1 113 ? 10.900 -7.576 8.911 1.00 89.19 113 ASP A O 1
ATOM 912 N N . LEU A 1 114 ? 9.628 -6.726 10.565 1.00 84.31 114 LEU A N 1
ATOM 913 C CA . LEU A 1 114 ? 9.247 -5.500 9.858 1.00 84.31 114 LEU A CA 1
ATOM 914 C C . LEU A 1 114 ? 10.463 -4.672 9.436 1.00 84.31 114 LEU A C 1
ATOM 916 O O . LEU A 1 114 ? 10.571 -4.292 8.277 1.00 84.31 114 LEU A O 1
ATOM 920 N N . LYS A 1 115 ? 11.408 -4.438 10.353 1.00 84.50 115 LYS A N 1
ATOM 921 C CA . LYS A 1 115 ? 12.559 -3.563 10.087 1.00 84.50 115 LYS A CA 1
ATOM 922 C C . LYS A 1 115 ? 13.459 -4.151 9.019 1.00 84.50 115 LYS A C 1
ATOM 924 O O . LYS A 1 115 ? 13.977 -3.435 8.164 1.00 84.50 115 LYS A O 1
ATOM 929 N N . LYS A 1 116 ? 13.667 -5.466 9.084 1.00 88.69 116 LYS A N 1
ATOM 930 C CA . LYS A 1 116 ? 14.419 -6.175 8.058 1.00 88.69 116 LYS A CA 1
ATOM 931 C C . LYS A 1 116 ? 13.688 -6.107 6.716 1.00 88.69 116 LYS A C 1
ATOM 933 O O . LYS A 1 116 ? 14.318 -5.770 5.720 1.00 88.69 116 LYS A O 1
ATOM 938 N N . LYS A 1 117 ? 12.375 -6.364 6.698 1.00 88.12 117 LYS A N 1
ATOM 939 C CA . LYS A 1 117 ? 11.543 -6.294 5.490 1.00 88.12 117 LYS A CA 1
ATOM 940 C C . LYS A 1 117 ? 11.603 -4.914 4.829 1.00 88.12 117 LYS A C 1
ATOM 942 O O . LYS A 1 117 ? 11.869 -4.841 3.635 1.00 88.12 117 LYS A O 1
ATOM 947 N N . GLU A 1 118 ? 11.422 -3.840 5.595 1.00 77.62 118 GLU A N 1
ATOM 948 C CA . GLU A 1 118 ? 11.522 -2.456 5.111 1.00 77.62 118 GLU A CA 1
ATOM 949 C C . GLU A 1 118 ? 12.899 -2.163 4.514 1.00 77.62 118 GLU A C 1
ATOM 951 O O . GLU A 1 118 ? 13.010 -1.645 3.405 1.00 77.62 118 GLU A O 1
ATOM 956 N N . MET A 1 119 ? 13.966 -2.521 5.232 1.00 80.12 119 MET A N 1
ATOM 957 C CA . MET A 1 119 ? 15.332 -2.285 4.775 1.00 80.12 119 MET A CA 1
ATOM 958 C C . MET A 1 119 ? 15.645 -3.061 3.490 1.00 80.12 119 MET A C 1
ATOM 960 O O . MET A 1 119 ? 16.264 -2.509 2.577 1.00 80.12 119 MET A O 1
ATOM 964 N N . ASP A 1 120 ? 15.224 -4.323 3.418 1.00 86.25 120 ASP A N 1
ATOM 965 C CA . ASP A 1 120 ? 15.412 -5.169 2.243 1.00 86.25 120 ASP A CA 1
ATOM 966 C C . ASP A 1 120 ? 14.627 -4.600 1.048 1.00 86.25 120 ASP A C 1
ATOM 968 O O . ASP A 1 120 ? 15.178 -4.496 -0.050 1.00 86.25 120 ASP A O 1
ATOM 972 N N . PHE A 1 121 ? 13.378 -4.168 1.260 1.00 83.81 121 PHE A N 1
ATOM 973 C CA . PHE A 1 121 ? 12.533 -3.577 0.221 1.00 83.81 121 PHE A CA 1
ATOM 974 C C . PHE A 1 121 ? 13.104 -2.253 -0.310 1.00 83.81 121 PHE A C 1
ATOM 976 O O . PHE A 1 121 ? 13.313 -2.111 -1.515 1.00 83.81 121 PHE A O 1
ATOM 983 N N . LEU A 1 122 ? 13.484 -1.324 0.575 1.00 76.19 122 LEU A N 1
ATOM 984 C CA . LEU A 1 122 ? 14.150 -0.064 0.205 1.00 76.19 122 LEU A CA 1
ATOM 985 C C . LEU A 1 122 ? 15.520 -0.290 -0.459 1.00 76.19 122 LEU A C 1
ATOM 987 O O . LEU A 1 122 ? 16.029 0.562 -1.190 1.00 76.19 122 LEU A O 1
ATOM 991 N N . GLY A 1 123 ? 16.152 -1.431 -0.182 1.00 79.56 123 GLY A N 1
ATOM 992 C CA . GLY A 1 123 ? 17.422 -1.847 -0.762 1.00 79.56 123 GLY A CA 1
ATOM 993 C C . GLY A 1 123 ? 17.306 -2.607 -2.082 1.00 79.56 123 GLY A C 1
ATOM 994 O O . GLY A 1 123 ? 18.345 -2.880 -2.684 1.00 79.56 123 GLY A O 1
ATOM 995 N N . LEU A 1 124 ? 16.096 -2.941 -2.546 1.00 85.25 124 LEU A N 1
ATOM 996 C CA . LEU A 1 124 ? 15.875 -3.864 -3.663 1.00 85.25 124 LEU A CA 1
ATOM 997 C C . LEU A 1 124 ? 16.631 -3.452 -4.931 1.00 85.25 124 LEU A C 1
ATOM 999 O O . LEU A 1 124 ? 17.324 -4.272 -5.535 1.00 85.25 124 LEU A O 1
ATOM 1003 N N . THR A 1 125 ? 16.567 -2.171 -5.294 1.00 80.88 125 THR A N 1
ATOM 1004 C CA . THR A 1 125 ? 17.184 -1.627 -6.515 1.00 80.88 125 THR A CA 1
ATOM 1005 C C . THR A 1 125 ? 18.706 -1.745 -6.531 1.00 80.88 125 THR A C 1
ATOM 1007 O O . THR A 1 125 ? 19.314 -1.843 -7.593 1.00 80.88 125 THR A O 1
ATOM 1010 N N . LYS A 1 126 ? 19.347 -1.836 -5.358 1.00 82.62 126 LYS A N 1
ATOM 1011 C CA . LYS A 1 126 ? 20.801 -2.043 -5.241 1.00 82.62 126 LYS A CA 1
ATOM 1012 C C . LYS A 1 126 ? 21.240 -3.435 -5.695 1.00 82.62 126 LYS A C 1
ATOM 1014 O O . LYS A 1 126 ? 22.436 -3.676 -5.837 1.00 82.62 126 LYS A O 1
ATOM 1019 N N . THR A 1 127 ? 20.296 -4.359 -5.871 1.00 85.19 127 THR A N 1
ATOM 1020 C CA . THR A 1 127 ? 20.565 -5.734 -6.310 1.00 85.19 127 THR A CA 1
ATOM 1021 C C . THR A 1 127 ? 20.474 -5.914 -7.825 1.00 85.19 127 THR A C 1
ATOM 1023 O O . THR A 1 127 ? 20.783 -7.002 -8.317 1.00 85.19 127 THR A O 1
ATOM 1026 N N . PHE A 1 128 ? 20.060 -4.871 -8.550 1.00 89.62 128 PHE A N 1
ATOM 1027 C CA . PHE A 1 128 ? 19.873 -4.906 -9.996 1.00 89.62 128 PHE A CA 1
ATOM 1028 C C . PHE A 1 128 ? 21.201 -4.761 -10.733 1.00 89.62 128 PHE A C 1
ATOM 1030 O O . PHE A 1 128 ? 22.113 -4.053 -10.297 1.00 89.62 128 PHE A O 1
ATOM 1037 N N . SER A 1 129 ? 21.301 -5.428 -11.878 1.00 90.88 129 SER A N 1
ATOM 1038 C CA . SER A 1 129 ? 22.357 -5.174 -12.844 1.00 90.88 129 SER A CA 1
ATOM 1039 C C . SER A 1 129 ? 22.233 -3.747 -13.397 1.00 90.88 129 SER A C 1
ATOM 1041 O O . SER A 1 129 ? 21.119 -3.225 -13.520 1.00 90.88 129 SER A O 1
ATOM 1043 N N . PRO A 1 130 ? 23.352 -3.091 -13.758 1.00 87.94 130 PRO A N 1
ATOM 1044 C CA . PRO A 1 130 ? 23.313 -1.781 -14.403 1.00 87.94 130 PRO A CA 1
ATOM 1045 C C . PRO A 1 130 ? 22.454 -1.764 -15.673 1.00 87.94 130 PRO A C 1
ATOM 1047 O O . PRO A 1 130 ? 21.781 -0.775 -15.954 1.00 87.94 130 PRO A O 1
ATOM 1050 N N . GLU A 1 131 ? 22.454 -2.858 -16.436 1.00 87.38 131 GLU A N 1
ATOM 1051 C CA . GLU A 1 131 ? 21.671 -3.004 -17.661 1.00 87.38 131 GLU A CA 1
ATOM 1052 C C . GLU A 1 131 ? 20.171 -3.083 -17.367 1.00 87.38 131 GLU A C 1
ATOM 1054 O O . GLU A 1 131 ? 19.377 -2.457 -18.067 1.00 87.38 131 GLU A O 1
ATOM 1059 N N . PHE A 1 132 ? 19.773 -3.809 -16.319 1.00 88.00 132 PHE A N 1
ATOM 1060 C CA . PHE A 1 132 ? 18.374 -3.883 -15.913 1.00 88.00 132 PHE A CA 1
ATOM 1061 C C . PHE A 1 132 ? 17.881 -2.569 -15.303 1.00 88.00 132 PHE A C 1
ATOM 1063 O O . PHE A 1 132 ? 16.805 -2.101 -15.666 1.00 88.00 132 PHE A O 1
ATOM 1070 N N . ASP A 1 133 ? 18.686 -1.913 -14.466 1.00 84.12 133 ASP A N 1
ATOM 1071 C CA . ASP A 1 133 ? 18.385 -0.569 -13.955 1.00 84.12 133 ASP A CA 1
ATOM 1072 C C . ASP A 1 133 ? 18.227 0.448 -15.104 1.00 84.12 133 ASP A C 1
ATOM 1074 O O . ASP A 1 133 ? 17.275 1.234 -15.134 1.00 84.12 133 ASP A O 1
ATOM 1078 N N . ALA A 1 134 ? 19.097 0.385 -16.117 1.00 83.00 134 ALA A N 1
ATOM 1079 C CA . ALA A 1 134 ? 18.965 1.197 -17.323 1.00 83.00 134 ALA A CA 1
ATOM 1080 C C . ALA A 1 134 ? 17.690 0.864 -18.115 1.00 83.00 134 ALA A C 1
ATOM 1082 O O . ALA A 1 134 ? 16.994 1.782 -18.547 1.00 83.00 134 ALA A O 1
ATOM 1083 N N . TYR A 1 135 ? 17.342 -0.415 -18.277 1.00 83.69 135 TYR A N 1
ATOM 1084 C CA . TYR A 1 135 ? 16.100 -0.838 -18.930 1.00 83.69 135 TYR A CA 1
ATOM 1085 C C . TYR A 1 135 ? 14.855 -0.310 -18.208 1.00 83.69 135 TYR A C 1
ATOM 1087 O O . TYR A 1 135 ? 13.959 0.240 -18.855 1.00 83.69 135 TYR A O 1
ATOM 1095 N N . LEU A 1 136 ? 14.810 -0.410 -16.877 1.00 78.88 136 LEU A N 1
ATOM 1096 C CA . LEU A 1 136 ? 13.708 0.120 -16.072 1.00 78.88 136 LEU A CA 1
ATOM 1097 C C . LEU A 1 136 ? 13.566 1.635 -16.277 1.00 78.88 136 LEU A C 1
ATOM 1099 O O . LEU A 1 136 ? 12.464 2.127 -16.527 1.00 78.88 136 LEU A O 1
ATOM 1103 N N . LYS A 1 137 ? 14.683 2.370 -16.285 1.00 74.75 137 LYS A N 1
ATOM 1104 C CA . LYS A 1 137 ? 14.709 3.822 -16.531 1.00 74.75 137 LYS A CA 1
ATOM 1105 C C . LYS A 1 137 ? 14.365 4.218 -17.970 1.00 74.75 137 LYS A C 1
ATOM 1107 O O . LYS A 1 137 ? 13.798 5.283 -18.179 1.00 74.75 137 LYS A O 1
ATOM 1112 N N . GLN A 1 138 ? 14.711 3.404 -18.964 1.00 71.94 138 GLN A N 1
ATOM 1113 C CA . GLN A 1 138 ? 14.551 3.756 -20.381 1.00 71.94 138 GLN A CA 1
ATOM 1114 C C . GLN A 1 138 ? 13.248 3.255 -21.000 1.00 71.94 138 GLN A C 1
ATOM 1116 O O . GLN A 1 138 ? 12.735 3.893 -21.910 1.00 71.94 138 GLN A O 1
ATOM 1121 N N . SER A 1 139 ? 12.725 2.119 -20.540 1.00 66.25 139 SER A N 1
ATOM 1122 C CA . SER A 1 139 ? 11.571 1.454 -21.161 1.00 66.25 139 SER A CA 1
ATOM 1123 C C . SER A 1 139 ? 10.345 1.446 -20.256 1.00 66.25 139 SER A C 1
ATOM 1125 O O . SER A 1 139 ? 9.231 1.618 -20.736 1.00 66.25 139 SER A O 1
ATOM 1127 N N . SER A 1 140 ? 10.527 1.292 -18.941 1.00 67.12 140 SER A N 1
ATOM 1128 C CA . SER A 1 140 ? 9.399 1.203 -17.998 1.00 67.12 140 SER A CA 1
ATOM 1129 C C . SER A 1 140 ? 8.977 2.573 -17.470 1.00 67.12 140 SER A C 1
ATOM 1131 O O . SER A 1 140 ? 7.788 2.881 -17.422 1.00 67.12 140 SER A O 1
ATOM 1133 N N . LEU A 1 141 ? 9.947 3.428 -17.137 1.00 70.06 141 LEU A N 1
ATOM 1134 C CA . LEU A 1 141 ? 9.705 4.779 -16.637 1.00 70.06 141 LEU A CA 1
ATOM 1135 C C . LEU A 1 141 ? 8.909 5.662 -17.620 1.00 70.06 141 LEU A C 1
ATOM 1137 O O . LEU A 1 141 ? 8.009 6.357 -17.151 1.00 70.06 141 LEU A O 1
ATOM 1141 N N . PRO A 1 142 ? 9.135 5.635 -18.953 1.00 71.94 142 PRO A N 1
ATOM 1142 C CA . PRO A 1 142 ? 8.311 6.413 -19.880 1.00 71.94 142 PRO A CA 1
ATOM 1143 C C . PRO A 1 142 ? 6.855 5.949 -19.934 1.00 71.94 142 PRO A C 1
ATOM 1145 O O . PRO A 1 142 ? 5.965 6.790 -19.942 1.00 71.94 142 PRO A O 1
ATOM 1148 N N . VAL A 1 143 ? 6.599 4.637 -19.910 1.00 70.06 143 VAL A N 1
ATOM 1149 C CA . VAL A 1 143 ? 5.233 4.078 -19.893 1.00 70.06 143 VAL A CA 1
ATOM 1150 C C . VAL A 1 143 ? 4.516 4.432 -18.589 1.00 70.06 143 VAL A C 1
ATOM 1152 O O . VAL A 1 143 ? 3.332 4.776 -18.596 1.00 70.06 143 VAL A O 1
ATOM 1155 N N . LEU A 1 144 ? 5.239 4.405 -17.467 1.00 75.56 144 LEU A N 1
ATOM 1156 C CA . LEU A 1 144 ? 4.717 4.857 -16.181 1.00 75.56 144 LEU A CA 1
ATOM 1157 C C . LEU A 1 144 ? 4.417 6.351 -16.174 1.00 75.56 144 LEU A C 1
ATOM 1159 O O . LEU A 1 144 ? 3.341 6.754 -15.746 1.00 75.56 144 LEU A O 1
ATOM 1163 N N . ASN A 1 145 ? 5.338 7.168 -16.682 1.00 80.69 145 ASN A N 1
ATOM 1164 C CA . ASN A 1 145 ? 5.135 8.605 -16.804 1.00 80.69 145 ASN A CA 1
ATOM 1165 C C . ASN A 1 145 ? 3.957 8.921 -17.735 1.00 80.69 145 ASN A C 1
ATOM 1167 O O . ASN A 1 145 ? 3.167 9.801 -17.420 1.00 80.69 145 ASN A O 1
ATOM 1171 N N . GLU A 1 146 ? 3.787 8.192 -18.840 1.00 80.00 146 GLU A N 1
ATOM 1172 C CA . GLU A 1 146 ? 2.633 8.345 -19.732 1.00 80.00 146 GLU A CA 1
ATOM 1173 C C . GLU A 1 146 ? 1.324 7.969 -19.020 1.00 80.00 146 GLU A C 1
ATOM 1175 O O . GLU A 1 146 ? 0.324 8.675 -19.140 1.00 80.00 146 GLU A O 1
ATOM 1180 N N . SER A 1 147 ? 1.329 6.890 -18.234 1.00 80.38 147 SER A N 1
ATOM 1181 C CA . SER A 1 147 ? 0.160 6.453 -17.460 1.00 80.38 147 SER A CA 1
ATOM 1182 C C . SER A 1 147 ? -0.209 7.464 -16.369 1.00 80.38 147 SER A C 1
ATOM 1184 O O . SER A 1 147 ? -1.376 7.837 -16.241 1.00 80.38 147 SER A O 1
ATOM 1186 N N . LEU A 1 148 ? 0.782 7.980 -15.636 1.00 85.44 148 LEU A N 1
ATOM 1187 C CA . LEU A 1 148 ? 0.607 9.067 -14.670 1.00 85.44 148 LEU A CA 1
ATOM 1188 C C . LEU A 1 148 ? 0.101 10.345 -15.363 1.00 85.44 148 LEU A C 1
ATOM 1190 O O . LEU A 1 148 ? -0.855 10.954 -14.897 1.00 85.44 148 LEU A O 1
ATOM 1194 N N . GLN A 1 149 ? 0.650 10.724 -16.522 1.00 86.88 149 GLN A N 1
ATOM 1195 C CA . GLN A 1 149 ? 0.175 11.884 -17.290 1.00 86.88 149 GLN A CA 1
ATOM 1196 C C . GLN A 1 149 ? -1.286 11.736 -17.725 1.00 86.88 149 GLN A C 1
ATOM 1198 O O . GLN A 1 149 ? -2.070 12.664 -17.529 1.00 86.88 149 GLN A O 1
ATOM 1203 N N . LYS A 1 150 ? -1.675 10.577 -18.270 1.00 85.00 150 LYS A N 1
ATOM 1204 C CA . LYS A 1 150 ? -3.072 10.291 -18.637 1.00 85.00 150 LYS A CA 1
ATOM 1205 C C . LYS A 1 150 ? -3.996 10.361 -17.425 1.00 85.00 150 LYS A C 1
ATOM 1207 O O . LYS A 1 150 ? -5.079 10.931 -17.511 1.00 85.00 150 LYS A O 1
ATOM 1212 N N . THR A 1 151 ? -3.545 9.849 -16.283 1.00 86.62 151 THR A N 1
ATOM 1213 C CA . THR A 1 151 ? -4.309 9.888 -15.031 1.00 86.62 151 THR A CA 1
ATOM 1214 C C . THR A 1 151 ? -4.490 11.323 -14.522 1.00 86.62 151 THR A C 1
ATOM 1216 O O . THR A 1 151 ? -5.601 11.725 -14.181 1.00 86.62 151 THR A O 1
ATOM 1219 N N . ALA A 1 152 ? -3.438 12.149 -14.556 1.00 89.75 152 ALA A N 1
ATOM 1220 C CA . ALA A 1 152 ? -3.533 13.569 -14.212 1.00 89.75 152 ALA A CA 1
ATOM 1221 C C . ALA A 1 152 ? -4.472 14.336 -15.159 1.00 89.75 152 ALA A C 1
ATOM 1223 O O . ALA A 1 152 ? -5.248 15.179 -14.707 1.00 89.75 152 ALA A O 1
ATOM 1224 N N . GLN A 1 153 ? -4.436 14.031 -16.462 1.00 88.25 153 GLN A N 1
ATOM 1225 C CA . GLN A 1 153 ? -5.343 14.612 -17.460 1.00 88.25 153 GLN A CA 1
ATOM 1226 C C . GLN A 1 153 ? -6.799 14.214 -17.211 1.00 88.25 153 GLN A C 1
ATOM 1228 O O . GLN A 1 153 ? -7.682 15.063 -17.302 1.00 88.25 153 GLN A O 1
ATOM 1233 N N . PHE A 1 154 ? -7.054 12.957 -16.851 1.00 91.06 154 PHE A N 1
ATOM 1234 C CA . PHE A 1 154 ? -8.385 12.493 -16.471 1.00 91.06 154 PHE A CA 1
ATOM 1235 C C . PHE A 1 154 ? -8.926 13.254 -15.252 1.00 91.06 154 PHE A C 1
ATOM 1237 O O . PHE A 1 154 ? -10.041 13.776 -15.299 1.00 91.06 154 PHE A O 1
ATOM 1244 N N . PHE A 1 155 ? -8.129 13.403 -14.188 1.00 92.69 155 PHE A N 1
ATOM 1245 C CA . PHE A 1 155 ? -8.537 14.194 -13.023 1.00 92.69 155 PHE A CA 1
ATOM 1246 C C . PHE A 1 155 ? -8.744 15.674 -13.357 1.00 92.69 155 PHE A C 1
ATOM 1248 O O . PHE A 1 155 ? -9.690 16.286 -12.868 1.00 92.69 155 PHE A O 1
ATOM 1255 N N . GLN A 1 156 ? -7.914 16.249 -14.228 1.00 92.69 156 GLN A N 1
ATOM 1256 C CA . GLN A 1 156 ? -8.116 17.612 -14.718 1.00 92.69 156 GLN A CA 1
ATOM 1257 C C . GLN A 1 156 ? -9.452 17.746 -15.469 1.00 92.69 156 GLN A C 1
ATOM 1259 O O . GLN A 1 156 ? -10.225 18.653 -15.167 1.00 92.69 156 GLN A O 1
ATOM 1264 N N . ALA A 1 157 ? -9.761 16.822 -16.383 1.00 89.44 157 ALA A N 1
ATOM 1265 C CA . ALA A 1 157 ? -11.022 16.813 -17.125 1.00 89.44 157 ALA A CA 1
ATOM 1266 C C . ALA A 1 157 ? -12.237 16.682 -16.191 1.00 89.44 157 ALA A C 1
ATOM 1268 O O . ALA A 1 157 ? -13.240 17.365 -16.380 1.00 89.44 157 ALA A O 1
ATOM 1269 N N . LEU A 1 158 ? -12.133 15.864 -15.140 1.00 89.25 158 LEU A N 1
ATOM 1270 C CA . LEU A 1 158 ? -13.162 15.744 -14.105 1.00 89.25 158 LEU A CA 1
ATOM 1271 C C . LEU A 1 158 ? -13.430 17.063 -13.375 1.00 89.25 158 LEU A C 1
ATOM 1273 O O . LEU A 1 158 ? -14.588 17.449 -13.216 1.00 89.25 158 LEU A O 1
ATOM 1277 N N . LEU A 1 159 ? -12.375 17.763 -12.954 1.00 89.50 159 LEU A N 1
ATOM 1278 C CA . LEU A 1 159 ? -12.494 19.056 -12.271 1.00 89.50 159 LEU A CA 1
ATOM 1279 C C . LEU A 1 159 ? -13.093 20.134 -13.193 1.00 89.50 159 LEU A C 1
ATOM 1281 O O . LEU A 1 159 ? -13.795 21.038 -12.735 1.00 89.50 159 LEU A O 1
ATOM 1285 N N . GLU A 1 160 ? -12.875 20.026 -14.504 1.00 92.31 160 GLU A N 1
ATOM 1286 C CA . GLU A 1 160 ? -13.446 20.932 -15.506 1.00 92.31 160 GLU A CA 1
ATOM 1287 C C . GLU A 1 160 ? -14.952 20.733 -15.737 1.00 92.31 160 GLU A C 1
ATOM 1289 O O . GLU A 1 160 ? -15.624 21.689 -16.136 1.00 92.31 160 GLU A O 1
ATOM 1294 N N . LEU A 1 161 ? -15.510 19.555 -15.420 1.00 86.38 161 LEU A N 1
ATOM 1295 C CA . LEU A 1 161 ? -16.959 19.306 -15.476 1.00 86.38 161 LEU A CA 1
ATOM 1296 C C . LEU A 1 161 ? -17.743 20.104 -14.422 1.00 86.38 161 LEU A C 1
ATOM 1298 O O . LEU A 1 161 ? -18.944 20.316 -14.591 1.00 86.38 161 LEU A O 1
ATOM 1302 N N . LYS A 1 162 ? -17.076 20.568 -13.352 1.00 80.69 162 LYS A N 1
ATOM 1303 C CA . LYS A 1 162 ? -17.660 21.381 -12.265 1.00 80.69 162 LYS A CA 1
ATOM 1304 C C . LYS A 1 162 ? -18.918 20.768 -11.632 1.00 80.69 162 LYS A C 1
ATOM 1306 O O . LYS A 1 162 ? -19.829 21.490 -11.228 1.00 80.69 162 LYS A O 1
ATOM 1311 N N . GLU A 1 163 ? -18.974 19.440 -11.533 1.00 81.38 163 GLU A N 1
ATOM 1312 C CA . GLU A 1 163 ? -20.081 18.728 -10.876 1.00 81.38 163 GLU A CA 1
ATOM 1313 C C . GLU A 1 163 ? -20.054 18.887 -9.341 1.00 81.38 163 GLU A C 1
ATOM 1315 O O . GLU A 1 163 ? -21.071 18.651 -8.687 1.00 81.38 163 GLU A O 1
ATOM 1320 N N . GLY A 1 164 ? -18.920 19.301 -8.756 1.00 71.88 164 GLY A N 1
ATOM 1321 C CA . GLY A 1 164 ? -18.776 19.578 -7.322 1.00 71.88 164 GLY A CA 1
ATOM 1322 C C . GLY A 1 164 ? -18.675 18.329 -6.441 1.00 71.88 164 GLY A C 1
ATOM 1323 O O . GLY A 1 164 ? -18.631 18.438 -5.214 1.00 71.88 164 GLY A O 1
ATOM 1324 N N . LYS A 1 165 ? -18.680 17.132 -7.038 1.00 81.31 165 LYS A N 1
ATOM 1325 C CA . LYS A 1 165 ? -18.666 15.852 -6.328 1.00 81.31 165 LYS A CA 1
ATOM 1326 C C . LYS A 1 165 ? -17.238 15.316 -6.250 1.00 81.31 165 LYS A C 1
ATOM 1328 O O . LYS A 1 165 ? -16.656 14.971 -7.271 1.00 81.31 165 LYS A O 1
ATOM 1333 N N . PHE A 1 166 ? -16.731 15.182 -5.023 1.00 88.50 166 PHE A N 1
ATOM 1334 C CA . PHE A 1 166 ? -15.356 14.765 -4.713 1.00 88.50 166 PHE A CA 1
ATOM 1335 C C . PHE A 1 166 ? -14.254 15.700 -5.254 1.00 88.50 166 PHE A C 1
ATOM 1337 O O . PHE A 1 166 ? -13.114 15.276 -5.408 1.00 88.50 166 PHE A O 1
ATOM 1344 N N . ASP A 1 167 ? -14.554 16.972 -5.547 1.00 88.12 167 ASP A N 1
ATOM 1345 C CA . ASP A 1 167 ? -13.584 17.915 -6.135 1.00 88.12 167 ASP A CA 1
ATOM 1346 C C . ASP A 1 167 ? -12.302 18.054 -5.300 1.00 88.12 167 ASP A C 1
ATOM 1348 O O . ASP A 1 167 ? -11.206 18.163 -5.854 1.00 88.12 167 ASP A O 1
ATOM 1352 N N . LYS A 1 168 ? -12.422 18.032 -3.967 1.00 88.44 168 LYS A N 1
ATOM 1353 C CA . LYS A 1 168 ? -11.269 18.109 -3.064 1.00 88.44 168 LYS A CA 1
ATOM 1354 C C . LYS A 1 168 ? -10.390 16.870 -3.221 1.00 88.44 168 LYS A C 1
ATOM 1356 O O . LYS A 1 168 ? -9.196 17.000 -3.470 1.00 88.44 168 LYS A O 1
ATOM 1361 N N . GLU A 1 169 ? -10.988 15.689 -3.143 1.00 88.00 169 GLU A N 1
ATOM 1362 C CA . GLU A 1 169 ? -10.295 14.411 -3.267 1.00 88.00 169 GLU A CA 1
ATOM 1363 C C . GLU A 1 169 ? -9.664 14.250 -4.655 1.00 88.00 169 GLU A C 1
ATOM 1365 O O . GLU A 1 169 ? -8.506 13.866 -4.764 1.00 88.00 169 GLU A O 1
ATOM 1370 N N . VAL A 1 170 ? -10.372 14.618 -5.727 1.00 92.06 170 VAL A N 1
ATOM 1371 C CA . VAL A 1 170 ? -9.835 14.589 -7.098 1.00 92.06 170 VAL A CA 1
ATOM 1372 C C . VAL A 1 170 ? -8.675 15.579 -7.262 1.00 92.06 170 VAL A C 1
ATOM 1374 O O . VAL A 1 170 ? -7.691 15.263 -7.929 1.00 92.06 170 VAL A O 1
ATOM 1377 N N . THR A 1 171 ? -8.740 16.751 -6.622 1.00 91.50 171 THR A N 1
ATOM 1378 C CA . THR A 1 171 ? -7.630 17.721 -6.611 1.00 91.50 171 THR A CA 1
ATOM 1379 C C . THR A 1 171 ? -6.400 17.159 -5.895 1.00 91.50 171 THR A C 1
ATOM 1381 O O . THR A 1 171 ? -5.282 17.305 -6.389 1.00 91.50 171 THR A O 1
ATOM 1384 N N . GLU A 1 172 ? -6.592 16.493 -4.756 1.00 91.38 172 GLU A N 1
ATOM 1385 C CA . GLU A 1 172 ? -5.513 15.860 -3.988 1.00 91.38 172 GLU A CA 1
ATOM 1386 C C . GLU A 1 172 ? -4.873 14.697 -4.762 1.00 91.38 172 GLU A C 1
ATOM 1388 O O . GLU A 1 172 ? -3.646 14.637 -4.871 1.00 91.38 172 GLU A O 1
ATOM 1393 N N . LEU A 1 173 ? -5.683 13.831 -5.381 1.00 91.44 173 LEU A N 1
ATOM 1394 C CA . LEU A 1 173 ? -5.198 12.745 -6.238 1.00 91.44 173 LEU A CA 1
ATOM 1395 C C . LEU A 1 173 ? -4.424 13.282 -7.444 1.00 91.44 173 LEU A C 1
ATOM 1397 O O . LEU A 1 173 ? -3.346 12.781 -7.762 1.00 91.44 173 LEU A O 1
ATOM 1401 N N . LYS A 1 174 ? -4.920 14.344 -8.088 1.00 93.44 174 LYS A N 1
ATOM 1402 C CA . LYS A 1 174 ? -4.208 15.005 -9.184 1.00 93.44 174 LYS A CA 1
ATOM 1403 C C . LYS A 1 174 ? -2.845 15.531 -8.737 1.00 93.44 174 LYS A C 1
ATOM 1405 O O . LYS A 1 174 ? -1.853 15.264 -9.409 1.00 93.44 174 LYS A O 1
ATOM 1410 N N . ALA A 1 175 ? -2.784 16.240 -7.611 1.00 92.25 175 ALA A N 1
ATOM 1411 C CA . ALA A 1 175 ? -1.531 16.780 -7.092 1.00 92.25 175 ALA A CA 1
ATOM 1412 C C . ALA A 1 175 ? -0.517 15.669 -6.763 1.00 92.25 175 ALA A C 1
ATOM 1414 O O . ALA A 1 175 ? 0.673 15.822 -7.036 1.00 92.25 175 ALA A O 1
ATOM 1415 N N . MET A 1 176 ? -0.987 14.537 -6.230 1.00 89.19 176 MET A N 1
ATOM 1416 C CA . MET A 1 176 ? -0.156 13.364 -5.954 1.00 89.19 176 MET A CA 1
ATOM 1417 C C . MET A 1 176 ? 0.454 12.783 -7.238 1.00 89.19 176 MET A C 1
ATOM 1419 O O . MET A 1 176 ? 1.662 12.549 -7.302 1.00 89.19 176 MET A O 1
ATOM 1423 N N . VAL A 1 177 ? -0.353 12.623 -8.290 1.00 90.44 177 VAL A N 1
ATOM 1424 C CA . VAL A 1 177 ? 0.111 12.149 -9.604 1.00 90.44 177 VAL A CA 1
ATOM 1425 C C . VAL A 1 177 ? 1.094 13.131 -10.243 1.00 90.44 177 VAL A C 1
ATOM 1427 O O . VAL A 1 177 ? 2.120 12.719 -10.781 1.00 90.44 177 VAL A O 1
ATOM 1430 N N . GLU A 1 178 ? 0.819 14.434 -10.166 1.00 91.94 178 GLU A N 1
ATOM 1431 C CA . GLU A 1 178 ? 1.710 15.473 -10.695 1.00 91.94 178 GLU A CA 1
ATOM 1432 C C . GLU A 1 178 ? 3.056 15.509 -9.961 1.00 91.94 178 GLU A C 1
ATOM 1434 O O . GLU A 1 178 ? 4.097 15.643 -10.604 1.00 91.94 178 GLU A O 1
ATOM 1439 N N . ALA A 1 179 ? 3.063 15.323 -8.639 1.00 89.38 179 ALA A N 1
ATOM 1440 C CA . ALA A 1 179 ? 4.295 15.206 -7.865 1.00 89.38 179 ALA A CA 1
ATOM 1441 C C . ALA A 1 179 ? 5.099 13.958 -8.266 1.00 89.38 179 ALA A C 1
ATOM 1443 O O . ALA A 1 179 ? 6.320 14.036 -8.427 1.00 89.38 179 ALA A O 1
ATOM 1444 N N . ALA A 1 180 ? 4.421 12.831 -8.507 1.00 88.31 180 ALA A N 1
ATOM 1445 C CA . ALA A 1 180 ? 5.058 11.594 -8.944 1.00 88.31 180 ALA A CA 1
ATOM 1446 C C . ALA A 1 180 ? 5.705 11.705 -10.331 1.00 88.31 180 ALA A C 1
ATOM 1448 O O . ALA A 1 180 ? 6.618 10.944 -10.638 1.00 88.31 180 ALA A O 1
ATOM 1449 N N . LEU A 1 181 ? 5.297 12.655 -11.179 1.00 86.88 181 LEU A N 1
ATOM 1450 C CA . LEU A 1 181 ? 5.896 12.850 -12.503 1.00 86.88 181 LEU A CA 1
ATOM 1451 C C . LEU A 1 181 ? 7.316 13.427 -12.470 1.00 86.88 181 LEU A C 1
ATOM 1453 O O . LEU A 1 181 ? 8.024 13.275 -13.463 1.00 86.88 181 LEU A O 1
ATOM 1457 N N . ALA A 1 182 ? 7.771 14.010 -11.358 1.00 85.75 182 ALA A N 1
ATOM 1458 C CA . ALA A 1 182 ? 9.116 14.574 -11.262 1.00 85.75 182 ALA A CA 1
ATOM 1459 C C . ALA A 1 182 ? 10.225 13.540 -11.557 1.00 85.75 182 ALA A C 1
ATOM 1461 O O . ALA A 1 182 ? 10.135 12.370 -11.177 1.00 85.75 182 ALA A O 1
ATOM 1462 N N . ASP A 1 183 ? 11.299 13.987 -12.217 1.00 75.75 183 ASP A N 1
ATOM 1463 C CA . ASP A 1 183 ? 12.432 13.134 -12.622 1.00 75.75 183 ASP A CA 1
ATOM 1464 C C . ASP A 1 183 ? 13.202 12.545 -11.430 1.00 75.75 183 ASP A C 1
ATOM 1466 O O . ASP A 1 183 ? 13.864 11.518 -11.552 1.00 75.75 183 ASP A O 1
ATOM 1470 N N . SER A 1 184 ? 13.118 13.191 -10.263 1.00 77.81 184 SER A N 1
ATOM 1471 C CA . SER A 1 184 ? 13.748 12.737 -9.021 1.00 77.81 184 SER A CA 1
ATOM 1472 C C . SER A 1 184 ? 12.994 11.603 -8.319 1.00 77.81 1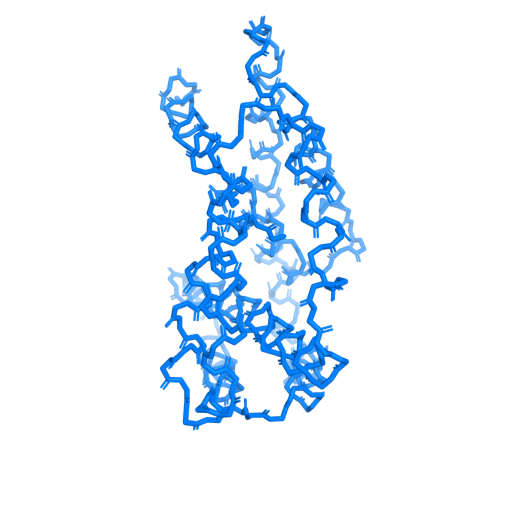84 SER A C 1
ATOM 1474 O O . SER A 1 184 ? 13.491 11.083 -7.323 1.00 77.81 184 SER A O 1
ATOM 1476 N N . VAL A 1 185 ? 11.793 11.251 -8.785 1.00 78.25 185 VAL A N 1
ATOM 1477 C CA . VAL A 1 185 ? 10.939 10.227 -8.169 1.00 78.25 185 VAL A CA 1
ATOM 1478 C C . VAL A 1 185 ? 11.275 8.856 -8.756 1.00 78.25 185 VAL A C 1
ATOM 1480 O O . VAL A 1 185 ? 11.397 8.708 -9.974 1.00 78.25 185 VAL A O 1
ATOM 1483 N N . SER A 1 186 ? 11.437 7.848 -7.894 1.00 71.75 186 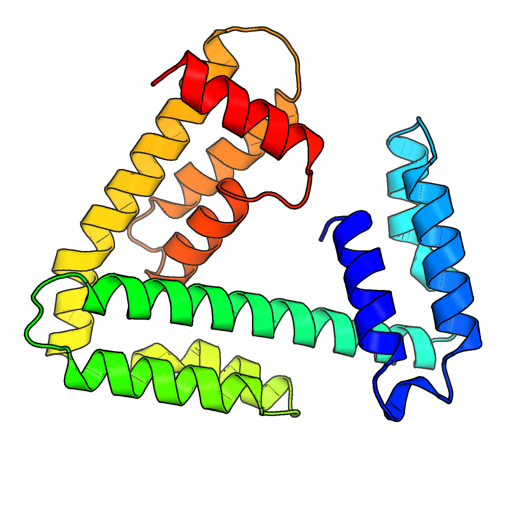SER A N 1
ATOM 1484 C CA . SER A 1 186 ? 11.805 6.497 -8.326 1.00 71.75 186 SER A CA 1
ATOM 1485 C C . SER A 1 186 ? 10.669 5.791 -9.079 1.00 71.75 186 SER A C 1
ATOM 1487 O O . SER A 1 186 ? 9.507 6.198 -9.030 1.00 71.75 186 SER A O 1
ATOM 1489 N N . VAL A 1 187 ? 11.005 4.711 -9.789 1.00 71.94 187 VAL A N 1
ATOM 1490 C CA . VAL A 1 187 ? 10.024 3.875 -10.505 1.00 71.94 187 VAL A CA 1
ATOM 1491 C C . VAL A 1 187 ? 9.044 3.227 -9.524 1.00 71.94 187 VAL A C 1
ATOM 1493 O O . VAL A 1 187 ? 7.857 3.116 -9.821 1.00 71.94 187 VAL A O 1
ATOM 1496 N N . GLU A 1 188 ? 9.526 2.818 -8.352 1.00 69.88 188 GLU A N 1
ATOM 1497 C CA . GLU A 1 188 ? 8.717 2.226 -7.285 1.00 69.88 188 GLU A CA 1
ATOM 1498 C C . GLU A 1 188 ? 7.687 3.230 -6.772 1.00 69.88 188 GLU A C 1
ATOM 1500 O O . GLU A 1 188 ? 6.501 2.921 -6.727 1.00 69.88 188 GLU A O 1
ATOM 1505 N N . GLU A 1 189 ? 8.120 4.455 -6.477 1.00 75.44 189 GLU A N 1
ATOM 1506 C CA . GLU A 1 189 ? 7.240 5.504 -5.966 1.00 75.44 189 GLU A CA 1
ATOM 1507 C C . GLU A 1 189 ? 6.205 5.941 -7.013 1.00 75.44 189 GLU A C 1
ATOM 1509 O O . GLU A 1 189 ? 5.027 6.111 -6.704 1.00 75.44 189 GLU A O 1
ATOM 1514 N N . LYS A 1 190 ? 6.606 6.034 -8.286 1.00 83.81 190 LYS A N 1
ATOM 1515 C CA . LYS A 1 190 ? 5.680 6.285 -9.400 1.00 83.81 190 LYS A CA 1
ATOM 1516 C C . LYS A 1 190 ? 4.621 5.183 -9.534 1.00 83.81 190 LYS A C 1
ATOM 1518 O O . LYS A 1 190 ? 3.463 5.492 -9.802 1.00 83.81 190 LYS A O 1
ATOM 1523 N N . ASN A 1 191 ? 4.995 3.916 -9.334 1.00 73.12 191 ASN A N 1
ATOM 1524 C CA . ASN A 1 191 ? 4.050 2.794 -9.341 1.00 73.12 191 ASN A CA 1
ATOM 1525 C C . ASN A 1 191 ? 3.119 2.813 -8.133 1.00 73.12 191 ASN A C 1
ATOM 1527 O O . ASN A 1 191 ? 1.924 2.591 -8.308 1.00 73.12 191 ASN A O 1
ATOM 1531 N N . ARG A 1 192 ? 3.652 3.094 -6.938 1.00 80.19 192 ARG A N 1
ATOM 1532 C CA . ARG A 1 192 ? 2.863 3.226 -5.708 1.00 80.19 192 ARG A CA 1
ATOM 1533 C C . ARG A 1 192 ? 1.772 4.273 -5.901 1.00 80.19 192 ARG A C 1
ATOM 1535 O O . ARG A 1 192 ? 0.596 3.957 -5.762 1.00 80.19 192 ARG A O 1
ATOM 1542 N N . VAL A 1 193 ? 2.152 5.473 -6.348 1.00 83.56 193 VAL A N 1
ATOM 1543 C CA . VAL A 1 193 ? 1.198 6.553 -6.631 1.00 83.56 193 VAL A CA 1
ATOM 1544 C C . VAL A 1 193 ? 0.177 6.139 -7.688 1.00 83.56 193 VAL A C 1
ATOM 1546 O O . VAL A 1 193 ? -1.013 6.359 -7.487 1.00 83.56 193 VAL A O 1
ATOM 1549 N N . LEU A 1 194 ? 0.602 5.511 -8.792 1.00 80.94 194 LEU A N 1
ATOM 1550 C CA . LEU A 1 194 ? -0.329 5.054 -9.828 1.00 80.94 194 LEU A CA 1
ATOM 1551 C C . LEU A 1 194 ? -1.339 4.026 -9.284 1.00 80.94 194 LEU A C 1
ATOM 1553 O O . LEU A 1 194 ? -2.513 4.082 -9.644 1.00 80.94 194 LEU A O 1
ATOM 1557 N N . GLY A 1 195 ? -0.905 3.120 -8.405 1.00 73.94 195 GLY A N 1
ATOM 1558 C CA . GLY A 1 195 ? -1.781 2.176 -7.709 1.00 73.94 195 GLY A CA 1
ATOM 1559 C C . GLY A 1 195 ? -2.796 2.885 -6.813 1.00 73.94 195 GLY A C 1
ATOM 1560 O O . GLY A 1 195 ? -3.998 2.686 -6.979 1.00 73.94 195 GLY A O 1
ATOM 1561 N N . GLU A 1 196 ? -2.324 3.779 -5.941 1.00 79.56 196 GLU A N 1
ATOM 1562 C CA . GLU A 1 196 ? -3.159 4.516 -4.981 1.00 79.56 196 GLU A CA 1
ATOM 1563 C C . GLU A 1 196 ? -4.242 5.371 -5.640 1.00 79.56 196 GLU A C 1
ATOM 1565 O O . GLU A 1 196 ? -5.343 5.508 -5.104 1.00 79.56 196 GLU A O 1
ATOM 1570 N N . VAL A 1 197 ? -3.948 5.956 -6.802 1.00 82.06 197 VAL A N 1
ATOM 1571 C CA . VAL A 1 197 ? -4.925 6.783 -7.523 1.00 82.06 197 VAL A CA 1
ATOM 1572 C C . VAL A 1 197 ? -5.862 5.975 -8.418 1.00 82.06 197 VAL A C 1
ATOM 1574 O O . VAL A 1 197 ? -6.920 6.478 -8.792 1.00 82.06 197 VAL A O 1
ATOM 1577 N N . THR A 1 198 ? -5.484 4.742 -8.768 1.00 75.62 198 THR A N 1
ATOM 1578 C CA . THR A 1 198 ? -6.321 3.832 -9.564 1.00 75.62 198 THR A CA 1
ATOM 1579 C C . THR A 1 198 ? -7.376 3.161 -8.694 1.00 75.62 198 THR A C 1
ATOM 1581 O O . THR A 1 198 ? -8.535 3.065 -9.096 1.00 75.62 198 THR A O 1
ATOM 1584 N N . ASP A 1 199 ? -6.987 2.718 -7.500 1.00 74.88 199 ASP A N 1
ATOM 1585 C CA . ASP A 1 199 ? -7.892 2.127 -6.522 1.00 74.88 199 ASP A CA 1
ATOM 1586 C C . ASP A 1 199 ? -7.687 2.824 -5.185 1.00 74.88 199 ASP A C 1
ATOM 1588 O O . ASP A 1 199 ? -6.872 2.436 -4.348 1.00 74.88 199 ASP A O 1
ATOM 1592 N N . THR A 1 200 ? -8.414 3.925 -5.007 1.00 75.19 200 THR A N 1
ATOM 1593 C CA . THR A 1 200 ? -8.317 4.677 -3.767 1.00 75.19 200 THR A CA 1
ATOM 1594 C C . THR A 1 200 ? -8.952 3.874 -2.653 1.00 75.19 200 THR A C 1
ATOM 1596 O O . THR A 1 200 ? -9.827 3.033 -2.824 1.00 75.19 200 THR A O 1
ATOM 1599 N N . SER A 1 201 ? -8.615 4.222 -1.435 1.00 71.94 201 SER A N 1
ATOM 1600 C CA . SER A 1 201 ? -9.239 3.577 -0.298 1.00 71.94 201 SER A CA 1
ATOM 1601 C C . SER A 1 201 ? -10.741 3.958 -0.144 1.00 71.94 201 SER A C 1
ATOM 1603 O O . SER A 1 201 ? -11.481 3.300 0.590 1.00 71.94 201 SER A O 1
ATOM 1605 N N . ASN A 1 202 ? -11.242 4.978 -0.868 1.00 75.62 202 ASN A N 1
ATOM 1606 C CA . ASN A 1 202 ? -12.645 5.415 -0.896 1.00 75.62 202 ASN A CA 1
ATOM 1607 C C . ASN A 1 202 ? -13.439 4.773 -2.054 1.00 75.62 202 ASN A C 1
ATOM 1609 O O . ASN A 1 202 ? -13.473 5.275 -3.171 1.00 75.62 202 ASN A O 1
ATOM 1613 N N . GLN A 1 203 ? -14.198 3.720 -1.751 1.00 78.81 203 GLN A N 1
ATOM 1614 C CA . GLN A 1 203 ? -14.999 2.998 -2.748 1.00 78.81 203 GLN A CA 1
ATOM 1615 C C . GLN A 1 203 ? -16.029 3.869 -3.497 1.00 78.81 203 GLN A C 1
ATOM 1617 O O . GLN A 1 203 ? -16.263 3.643 -4.677 1.00 78.81 203 GLN A O 1
ATOM 1622 N N . GLN A 1 204 ? -16.649 4.868 -2.852 1.00 80.44 204 GLN A N 1
ATOM 1623 C CA . GLN A 1 204 ? -17.610 5.742 -3.550 1.00 80.44 204 GLN A CA 1
ATOM 1624 C C . GLN A 1 204 ? -16.908 6.659 -4.553 1.00 80.44 204 GLN A C 1
ATOM 1626 O O . GLN A 1 204 ? -17.474 6.973 -5.602 1.00 80.44 204 GLN A O 1
ATOM 1631 N N . LEU A 1 205 ? -15.684 7.076 -4.224 1.00 84.25 205 LEU A N 1
ATOM 1632 C CA . LEU A 1 205 ? -14.808 7.773 -5.151 1.00 84.25 205 LEU A CA 1
ATOM 1633 C C . LEU A 1 205 ? -14.394 6.828 -6.280 1.00 84.25 205 LEU A C 1
ATOM 1635 O O . LEU A 1 205 ? -14.569 7.196 -7.428 1.00 84.25 205 LEU A O 1
ATOM 1639 N N . ASN A 1 206 ? -13.976 5.592 -5.999 1.00 81.50 206 ASN A N 1
ATOM 1640 C CA . ASN A 1 206 ? -13.598 4.635 -7.050 1.00 81.50 206 ASN A CA 1
ATOM 1641 C C . ASN A 1 206 ? -14.757 4.314 -7.994 1.00 81.50 206 ASN A C 1
ATOM 1643 O O . ASN A 1 206 ? -14.571 4.302 -9.203 1.00 81.50 206 ASN A O 1
ATOM 1647 N N . GLU A 1 207 ? -15.966 4.098 -7.474 1.00 84.06 207 GLU A N 1
ATOM 1648 C CA . GLU A 1 207 ? -17.165 3.883 -8.292 1.00 84.06 207 GLU A CA 1
ATOM 1649 C C . GLU A 1 207 ? -17.470 5.108 -9.164 1.00 84.06 207 GLU A C 1
ATOM 1651 O O . GLU A 1 207 ? -17.819 4.972 -10.340 1.00 84.06 207 GLU A O 1
ATOM 1656 N N . TYR A 1 208 ? -17.308 6.311 -8.607 1.00 86.75 208 TYR A N 1
ATOM 1657 C CA . TYR A 1 208 ? -17.453 7.559 -9.347 1.00 86.75 208 TYR A CA 1
ATOM 1658 C C . TYR A 1 208 ? -16.386 7.703 -10.442 1.00 86.75 208 TYR A C 1
ATOM 1660 O O . TYR A 1 208 ? -16.741 7.939 -11.597 1.00 86.75 208 TYR A O 1
ATOM 1668 N N . LEU A 1 209 ? -15.109 7.507 -10.108 1.00 87.50 209 LEU A N 1
ATOM 1669 C CA . LEU A 1 209 ? -13.980 7.576 -11.033 1.00 87.50 209 LEU A CA 1
ATOM 1670 C C . LEU A 1 209 ? -14.107 6.518 -12.131 1.00 87.50 209 LEU A C 1
ATOM 1672 O O . LEU A 1 209 ? -13.968 6.853 -13.299 1.00 87.50 209 LEU A O 1
ATOM 1676 N N . ALA A 1 210 ? -14.458 5.275 -11.799 1.00 84.00 210 ALA A N 1
ATOM 1677 C CA . ALA A 1 210 ? -14.656 4.198 -12.767 1.00 84.00 210 ALA A CA 1
ATOM 1678 C C . ALA A 1 210 ? -15.792 4.516 -13.744 1.00 84.00 210 ALA A C 1
ATOM 1680 O O . ALA A 1 210 ? -15.638 4.356 -14.955 1.00 84.00 210 ALA A O 1
ATOM 1681 N N . LYS A 1 211 ? -16.922 5.023 -13.235 1.00 85.06 211 LYS A N 1
ATOM 1682 C CA . LYS A 1 211 ? -18.032 5.461 -14.084 1.00 85.06 211 LYS A CA 1
ATOM 1683 C C . LYS A 1 211 ? -17.605 6.604 -15.005 1.00 85.06 211 LYS A C 1
ATOM 1685 O O . LYS A 1 211 ? -17.873 6.556 -16.201 1.00 85.06 211 LYS A O 1
ATOM 1690 N N . LYS A 1 212 ? -16.919 7.612 -14.465 1.00 84.19 212 LYS A N 1
ATOM 1691 C CA . LYS A 1 212 ? -16.465 8.775 -15.233 1.00 84.19 212 LYS A CA 1
ATOM 1692 C C . LYS A 1 212 ? -15.381 8.439 -16.245 1.00 84.19 212 LYS A C 1
ATOM 1694 O O . LYS A 1 212 ? -15.373 9.018 -17.321 1.00 84.19 212 LYS A O 1
ATOM 1699 N N . ASN A 1 213 ? -14.519 7.479 -15.937 1.00 79.38 213 ASN A N 1
ATOM 1700 C CA . ASN A 1 213 ? -13.522 6.970 -16.865 1.00 79.38 213 ASN A CA 1
ATOM 1701 C C . ASN A 1 213 ? -14.187 6.331 -18.093 1.00 79.38 213 ASN A C 1
ATOM 1703 O O . ASN A 1 213 ? -13.695 6.498 -19.194 1.00 79.38 213 ASN A O 1
ATOM 1707 N N . ILE A 1 214 ? -15.341 5.670 -17.931 1.00 79.25 214 ILE A N 1
ATOM 1708 C CA . ILE A 1 214 ? -16.139 5.161 -19.060 1.00 79.25 214 ILE A CA 1
ATOM 1709 C C . ILE A 1 214 ? -16.850 6.300 -19.810 1.00 79.25 214 ILE A C 1
ATOM 1711 O O . ILE A 1 214 ? -16.970 6.242 -21.027 1.00 79.25 214 ILE A O 1
ATOM 1715 N N . GLU A 1 215 ? -17.345 7.320 -19.103 1.00 77.19 215 GLU A N 1
ATOM 1716 C CA . GLU A 1 215 ? -18.037 8.471 -19.713 1.00 77.19 215 GLU A CA 1
ATOM 1717 C C . GLU A 1 215 ? -17.089 9.401 -20.502 1.00 77.19 215 GLU A C 1
ATOM 1719 O O . GLU A 1 215 ? -17.547 10.092 -21.410 1.00 77.19 215 GLU A O 1
ATOM 1724 N N . LEU A 1 216 ? -15.799 9.439 -20.142 1.00 73.38 216 LEU A N 1
ATOM 1725 C CA . LEU A 1 216 ? -14.779 10.333 -20.710 1.00 73.38 216 LEU A CA 1
ATOM 1726 C C . LEU A 1 216 ? -13.753 9.631 -21.624 1.00 73.38 216 LEU A C 1
ATOM 1728 O O . LEU A 1 216 ? -12.922 10.327 -22.211 1.00 73.38 216 LEU A O 1
ATOM 1732 N N . ALA A 1 217 ? -13.788 8.296 -21.724 1.00 56.69 217 ALA A N 1
ATOM 1733 C CA . ALA A 1 217 ? -12.975 7.504 -22.659 1.00 56.69 217 ALA A CA 1
ATOM 1734 C C . ALA A 1 217 ? -13.548 7.524 -24.083 1.00 56.69 217 ALA A C 1
ATOM 1736 O O . ALA A 1 217 ? -12.728 7.551 -25.030 1.00 56.69 217 ALA A O 1
#

Foldseek 3Di:
DDLVVLLVLLVVVCPDPVCVVVNVVSVVLNVLSVVLVPDPDPVSNCVSVVCVPVVDDPVNVVVSVLSVLLVVLLVLLVLLLVLLVVCCVPPDPCNVVSVVLNVQSVVLNVDPDSVVSVVCVVCSLVPDDPVVNVCCVPPVLVVLLVLLVVLLVLLVVVLVVVPVPCVVVSVVLSVLSVVCNDPPHDSSSSSVSSVCSQDPPDVVVNVVSVVSVVVVD

Sequence (217 aa):
MNIRESLRLYDVFAKHADAAPYADDLKKLVQITEGALKSESVEEKENTINNIHKNFSEEFNKWIGLKLEHAEVNEDIHGAITFYSSLLNQQTPHEAEIKKTIATLENMLKDTDLKKKEMDFLGLTKTFSPEFDAYLKQSSLPVLNESLQKTAQFFQALLELKEGKFDKEVTELKAMVEAALADSVSVEEKNRVLGEVTDTSNQQLNEYLAKKNIELA